Protein 6YZG (pdb70)

Organism: Streptococcus gordonii (strain Challis / ATCC 35105 / BCRC 15272 / CH1 / DL1 / V288) (NCBI:txid467705)

InterPro domains:
  IPR005877 YSIRK Gram-positive signal peptide [PF04650] (12-33)
  IPR005877 YSIRK Gram-positive signal peptide [TIGR01168] (5-43)
  IPR019931 LPXTG cell wall anchor motif [PF00746] (2248-2289)
  IPR026395 CshA domain [PF19076] (660-763)
  IPR026395 CshA domain [PF19076] (796-902)
  IPR026395 CshA domain [PF19076] (904-1003)
  IPR026395 CshA domain [PF19076] (1005-1104)
  IPR026395 CshA domain [PF19076] (1106-1205)
  IPR026395 CshA domain [PF19076] (1207-1306)
  IPR026395 CshA domain [PF19076] (1308-1406)
  IPR026395 CshA domain [PF19076] (1409-1507)
  IPR026395 CshA domain [PF19076] (1510-1608)
  IPR026395 CshA domain [PF19076] (1611-1710)
  IPR026395 CshA domain [PF19076] (1712-1811)
  IPR026395 CshA domain [PF19076] (1813-1911)
  IPR026395 CshA domain [PF19076] (1914-2013)
  IPR026395 CshA domain [PF19076] (2018-2108)
  IPR026395 CshA domain [PF19076] (2115-2203)
  IPR026395 CshA domain [TIGR04225] (659-763)
  IPR026395 CshA domain [TIGR04225] (796-902)

Radius of gyration: 25.33 Å; Cα contacts (8 Å, |Δi|>4): 383; chains: 1; bounding box: 64×73×61 Å

Structure (mmCIF, N/CA/C/O backbone):
data_6YZG
#
_entry.id   6YZG
#
_cell.length_a   100.393
_cell.length_b   100.393
_cell.length_c   63.302
_cell.angle_alpha   90.000
_cell.angle_beta   90.000
_cell.angle_gamma   90.000
#
_symmetry.space_group_name_H-M   'P 41 21 2'
#
loop_
_entity.id
_entity.type
_entity.pdbx_description
1 polymer 'Surface-associated protein CshB'
2 water water
#
loop_
_atom_site.group_PDB
_atom_site.id
_atom_site.type_symbol
_atom_site.label_atom_id
_atom_site.label_alt_id
_atom_site.label_comp_id
_atom_site.label_asym_id
_atom_site.label_entity_id
_atom_site.label_seq_id
_atom_site.pdbx_PDB_ins_code
_atom_site.Cartn_x
_atom_site.Cartn_y
_atom_site.Cartn_z
_atom_site.occupancy
_atom_site.B_iso_or_equiv
_atom_site.auth_seq_id
_atom_site.auth_comp_id
_atom_site.auth_asym_id
_atom_site.auth_atom_id
_atom_site.pdbx_PDB_model_num
ATOM 1 N N . TRP A 1 1 ? 14.765 12.987 21.669 1.00 14.29 1 TRP A N 1
ATOM 2 C CA . TRP A 1 1 ? 13.619 13.968 21.669 1.00 13.18 1 TRP A CA 1
ATOM 3 C C . TRP A 1 1 ? 13.852 15.029 22.741 1.00 13.15 1 TRP A C 1
ATOM 4 O O . TRP A 1 1 ? 14.146 14.686 23.934 1.00 14.91 1 TRP A O 1
ATOM 15 N N . LEU A 1 2 ? 13.697 16.286 22.422 1.00 10.54 2 LEU A N 1
ATOM 16 C CA . LEU A 1 2 ? 13.866 17.371 23.426 1.00 9.98 2 LEU A CA 1
ATOM 17 C C . LEU A 1 2 ? 12.765 17.328 24.455 1.00 11.51 2 LEU A C 1
ATOM 18 O O . LEU A 1 2 ? 11.580 17.185 24.142 1.00 11.95 2 LEU A O 1
ATOM 23 N N . ASP A 1 3 ? 13.180 17.541 25.717 1.00 11.46 3 ASP A N 1
ATOM 24 C CA . ASP A 1 3 ? 12.288 17.676 26.882 1.00 11.02 3 ASP A CA 1
ATOM 25 C C . ASP A 1 3 ? 11.949 19.135 27.066 1.00 11.53 3 ASP A C 1
ATOM 26 O O . ASP A 1 3 ? 12.675 19.906 27.703 1.00 12.38 3 ASP A O 1
ATOM 31 N N . PHE A 1 4 ? 10.852 19.564 26.459 1.00 11.92 4 PHE A N 1
ATOM 32 C CA . PHE A 1 4 ? 10.428 20.949 26.556 1.00 11.50 4 PHE A CA 1
ATOM 33 C C . PHE A 1 4 ? 9.870 21.290 27.918 1.00 12.86 4 PHE A C 1
ATOM 34 O O . PHE A 1 4 ? 9.639 22.515 28.193 1.00 15.50 4 PHE A O 1
ATOM 42 N N . SER A 1 5 ? 9.681 20.320 28.795 1.00 12.67 5 SER A N 1
ATOM 43 C CA . SER A 1 5 ? 9.109 20.584 30.145 1.00 14.14 5 SER A CA 1
ATOM 44 C C . SER A 1 5 ? 10.202 21.073 31.092 1.00 17.19 5 SER A C 1
ATOM 45 O O . SER A 1 5 ? 9.824 21.479 32.227 1.00 19.35 5 SER A O 1
ATOM 48 N N . ASP A 1 6 ? 11.488 20.933 30.750 1.00 15.34 6 ASP A N 1
ATOM 49 C CA . ASP A 1 6 ? 12.591 21.343 31.664 1.00 16.74 6 ASP A CA 1
ATOM 50 C C . ASP A 1 6 ? 12.629 22.872 31.728 1.00 16.75 6 ASP A C 1
ATOM 51 O O . ASP A 1 6 ? 13.054 23.538 30.784 1.00 14.61 6 ASP A O 1
ATOM 56 N N . SER A 1 7 ? 12.073 23.486 32.779 1.00 18.85 7 SER A N 1
ATOM 57 C CA . SER A 1 7 ? 11.893 24.946 32.821 1.00 19.66 7 SER A CA 1
ATOM 58 C C . SER A 1 7 ? 13.231 25.676 32.719 1.00 16.01 7 SER A C 1
ATOM 59 O O . SER A 1 7 ? 13.274 26.723 32.112 1.00 16.06 7 SER A O 1
ATOM 62 N N . ALA A 1 8 ? 14.311 25.138 33.255 1.00 16.67 8 ALA A N 1
ATOM 63 C CA . ALA A 1 8 ? 15.621 25.816 33.243 1.00 15.30 8 ALA A CA 1
ATOM 64 C C . ALA A 1 8 ? 16.253 25.839 31.838 1.00 14.21 8 ALA A C 1
ATOM 65 O O . ALA A 1 8 ? 17.199 26.598 31.592 1.00 14.94 8 ALA A O 1
ATOM 67 N N . SER A 1 9 ? 15.691 25.090 30.874 1.00 13.44 9 SER A N 1
ATOM 68 C CA . SER A 1 9 ? 16.199 25.078 29.482 1.00 12.26 9 SER A CA 1
ATOM 69 C C . SER A 1 9 ? 15.696 26.328 28.728 1.00 10.32 9 SER A C 1
ATOM 70 O O . SER A 1 9 ? 16.272 26.639 27.673 1.00 10.92 9 SER A O 1
ATOM 73 N N . TRP A 1 10 ? 14.685 27.015 29.215 1.00 10.89 10 TRP A N 1
ATOM 74 C CA . TRP A 1 10 ? 14.062 28.167 28.572 1.00 11.80 10 TRP A CA 1
ATOM 75 C C . TRP A 1 10 ? 14.592 29.482 29.110 1.00 12.48 10 TRP A C 1
ATOM 76 O O . TRP A 1 10 ? 14.762 29.599 30.358 1.00 15.34 10 TRP A O 1
ATOM 87 N N . LYS A 1 11 ? 14.789 30.417 28.230 1.00 11.02 11 LYS A N 1
ATOM 88 C CA . LYS A 1 11 ? 15.080 31.836 28.612 1.00 11.14 11 LYS A CA 1
ATOM 89 C C . LYS A 1 11 ? 14.215 32.769 27.808 1.00 13.28 11 LYS A C 1
ATOM 90 O O . LYS A 1 11 ? 13.855 32.476 26.649 1.00 12.33 11 LYS A O 1
ATOM 96 N N . ASN A 1 12 ? 13.932 33.950 28.395 1.00 13.32 12 ASN A N 1
ATOM 97 C CA . ASN A 1 12 ? 13.278 35.037 27.670 1.00 13.67 12 ASN A CA 1
ATOM 98 C C . ASN A 1 12 ? 11.875 34.624 27.215 1.00 13.73 12 ASN A C 1
ATOM 99 O O . ASN A 1 12 ? 11.488 34.948 26.085 1.00 14.37 12 ASN A O 1
ATOM 104 N N . LEU A 1 13 ? 11.108 34.090 28.155 1.00 14.93 13 LEU A N 1
ATOM 105 C CA . LEU A 1 13 ? 9.678 33.791 27.977 1.00 15.11 13 LEU A CA 1
ATOM 106 C C . LEU A 1 13 ? 8.846 35.048 28.171 1.00 18.86 13 LEU A C 1
ATOM 107 O O . LEU A 1 13 ? 9.310 36.004 28.783 1.00 19.74 13 LEU A O 1
ATOM 112 N N . ASP A 1 14 ? 7.602 35.018 27.699 1.00 17.29 14 ASP A N 1
ATOM 113 C CA . ASP A 1 14 ? 6.646 36.148 27.880 1.00 21.64 14 ASP A CA 1
ATOM 114 C C . ASP A 1 14 ? 6.068 36.141 29.311 1.00 23.89 14 ASP A C 1
ATOM 115 O O . ASP A 1 14 ? 6.395 35.259 30.030 1.00 23.48 14 ASP A O 1
ATOM 120 N N . GLN A 1 15 ? 5.173 37.091 29.593 1.00 32.16 15 GLN A N 1
ATOM 121 C CA . GLN A 1 15 ? 4.491 37.278 30.907 1.00 34.00 15 GLN A CA 1
ATOM 122 C C . GLN A 1 15 ? 3.748 36.010 31.350 1.00 35.20 15 GLN A C 1
ATOM 123 O O . GLN A 1 15 ? 3.562 35.835 32.545 1.00 39.26 15 GLN A O 1
ATOM 129 N N . ARG A 1 16 ? 3.288 35.180 30.418 1.00 31.76 16 ARG A N 1
ATOM 130 C CA . ARG A 1 16 ? 2.509 33.965 30.751 1.00 29.18 16 ARG A CA 1
ATOM 131 C C . ARG A 1 16 ? 3.369 32.705 30.707 1.00 28.04 16 ARG A C 1
ATOM 132 O O . ARG A 1 16 ? 2.816 31.652 30.706 1.00 29.83 16 ARG A O 1
ATOM 140 N N . GLY A 1 17 ? 4.685 32.867 30.619 1.00 24.20 17 GLY A N 1
ATOM 141 C CA . GLY A 1 17 ? 5.614 31.740 30.579 1.00 24.84 17 GLY A CA 1
ATOM 142 C C . GLY A 1 17 ? 5.616 31.043 29.221 1.00 20.18 17 GLY A C 1
ATOM 143 O O . GLY A 1 17 ? 5.966 29.880 29.146 1.00 22.08 17 GLY A O 1
ATOM 144 N N . GLY A 1 18 ? 5.134 31.719 28.196 1.00 20.43 18 GLY A N 1
ATOM 145 C CA . GLY A 1 18 ? 5.155 31.147 26.849 1.00 18.10 18 GLY A CA 1
ATOM 146 C C . GLY A 1 18 ? 6.151 31.819 25.913 1.00 15.59 18 GLY A C 1
ATOM 147 O O . GLY A 1 18 ? 6.847 32.812 26.288 1.00 15.57 18 GLY A O 1
ATOM 148 N N . LEU A 1 19 ? 6.194 31.309 24.697 1.00 13.41 19 LEU A N 1
ATOM 149 C CA . LEU A 1 19 ? 7.220 31.737 23.739 1.00 12.55 19 LEU A CA 1
ATOM 150 C C . LEU A 1 19 ? 6.855 33.115 23.219 1.00 11.43 19 LEU A C 1
ATOM 151 O O . LEU A 1 19 ? 5.715 33.413 22.869 1.00 13.42 19 LEU A O 1
ATOM 156 N N . LYS A 1 20 ? 7.906 33.872 22.970 1.00 12.14 20 LYS A N 1
ATOM 157 C CA . LYS A 1 20 ? 7.852 35.129 22.196 1.00 11.79 20 LYS A CA 1
ATOM 158 C C . LYS A 1 20 ? 9.040 35.126 21.216 1.00 10.48 20 LYS A C 1
ATOM 159 O O . LYS A 1 20 ? 9.902 34.268 21.336 1.00 11.17 20 LYS A O 1
ATOM 165 N N . VAL A 1 21 ? 9.052 36.053 20.273 1.00 11.43 21 VAL A N 1
ATOM 166 C CA . VAL A 1 21 ? 10.212 36.192 19.398 1.00 11.92 21 VAL A CA 1
ATOM 167 C C . VAL A 1 21 ? 11.439 36.514 20.254 1.00 12.44 21 VAL A C 1
ATOM 168 O O . VAL A 1 21 ? 11.356 37.409 21.091 1.00 13.41 21 VAL A O 1
ATOM 172 N N . GLY A 1 22 ? 12.468 35.694 20.145 1.00 11.53 22 GLY A N 1
ATOM 173 C CA . GLY A 1 22 ? 13.693 35.829 20.939 1.00 12.33 22 GLY A CA 1
ATOM 174 C C . GLY A 1 22 ? 13.737 34.904 22.124 1.00 11.75 22 GLY A C 1
ATOM 175 O O . GLY A 1 22 ? 14.765 34.868 22.827 1.00 12.53 22 GLY A O 1
ATOM 176 N N . THR A 1 23 ? 12.664 34.183 22.448 1.00 11.02 23 THR A N 1
ATOM 177 C CA . THR A 1 23 ? 12.751 33.104 23.430 1.00 10.85 23 THR A CA 1
ATOM 178 C C . THR A 1 23 ? 13.770 32.070 22.983 1.00 9.43 23 THR A C 1
ATOM 179 O O . THR A 1 23 ? 13.868 31.748 21.769 1.00 9.64 23 THR A O 1
ATOM 183 N N . THR A 1 24 ? 14.566 31.544 23.904 1.00 9.91 24 THR A N 1
ATOM 184 C CA . THR A 1 24 ? 15.500 30.461 23.594 1.00 10.25 24 THR A CA 1
ATOM 185 C C . THR A 1 24 ? 15.219 29.207 24.417 1.00 10.13 24 THR A C 1
ATOM 186 O O . THR A 1 24 ? 14.753 29.258 25.582 1.00 10.90 24 THR A O 1
ATOM 190 N N . PHE A 1 25 ? 15.569 28.073 23.798 1.00 9.60 25 PHE A N 1
ATOM 191 C CA . PHE A 1 25 ? 15.573 26.746 24.446 1.00 11.00 25 PHE A CA 1
ATOM 192 C C . PHE A 1 25 ? 16.994 26.235 24.241 1.00 11.38 25 PHE A C 1
ATOM 193 O O . PHE A 1 25 ? 17.430 26.146 23.070 1.00 11.24 25 PHE A O 1
ATOM 201 N N . THR A 1 26 ? 17.709 25.823 25.276 1.00 10.46 26 THR A N 1
ATOM 202 C CA . THR A 1 26 ? 19.076 25.354 25.143 1.00 10.93 26 THR A CA 1
ATOM 203 C C . THR A 1 26 ? 19.274 24.062 25.945 1.00 12.10 26 THR A C 1
ATOM 204 O O . THR A 1 26 ? 18.826 23.968 27.080 1.00 13.85 26 THR A O 1
ATOM 208 N N . LYS A 1 27 ? 19.876 23.057 25.340 1.00 11.18 27 LYS A N 1
ATOM 209 C CA . LYS A 1 27 ? 20.075 21.761 26.004 1.00 11.76 27 LYS A CA 1
ATOM 210 C C . LYS A 1 27 ? 21.391 21.166 25.502 1.00 12.34 27 LYS A C 1
ATOM 211 O O . LYS A 1 27 ? 21.621 21.043 24.289 1.00 11.55 27 LYS A O 1
ATOM 217 N N . GLU A 1 28 ? 22.204 20.689 26.452 1.00 12.70 28 GLU A N 1
ATOM 218 C CA . GLU A 1 28 ? 23.324 19.819 26.117 1.00 11.82 28 GLU A CA 1
ATOM 219 C C . GLU A 1 28 ? 22.796 18.398 26.030 1.00 11.90 28 GLU A C 1
ATOM 220 O O . GLU A 1 28 ? 22.553 17.755 27.051 1.00 13.42 28 GLU A O 1
ATOM 226 N N . ILE A 1 29 ? 22.512 17.963 24.821 1.00 12.06 29 ILE A N 1
ATOM 227 C CA . ILE A 1 29 ? 21.762 16.700 24.578 1.00 13.43 29 ILE A CA 1
ATOM 228 C C . ILE A 1 29 ? 22.636 15.467 24.733 1.00 16.23 29 ILE A C 1
ATOM 229 O O . ILE A 1 29 ? 22.070 14.366 24.874 1.00 18.54 29 ILE A O 1
ATOM 234 N N . SER A 1 30 ? 23.917 15.651 24.657 1.00 14.98 30 SER A N 1
ATOM 235 C CA . SER A 1 30 ? 24.921 14.567 24.775 1.00 16.89 30 SER A CA 1
ATOM 236 C C . SER A 1 30 ? 26.148 15.314 25.253 1.00 13.92 30 SER A C 1
ATOM 237 O O . SER A 1 30 ? 26.336 16.491 24.979 1.00 14.61 30 SER A O 1
ATOM 240 N N . PRO A 1 31 ? 27.129 14.658 25.920 1.00 16.39 31 PRO A N 1
ATOM 241 C CA . PRO A 1 31 ? 28.270 15.406 26.423 1.00 15.58 31 PRO A CA 1
ATOM 242 C C . PRO A 1 31 ? 28.994 16.175 25.306 1.00 14.34 31 PRO A C 1
ATOM 243 O O . PRO A 1 31 ? 29.418 15.502 24.278 1.00 16.70 31 PRO A O 1
ATOM 247 N N . GLY A 1 32 ? 29.115 17.467 25.465 1.00 15.19 32 GLY A N 1
ATOM 248 C CA . GLY A 1 32 ? 29.828 18.333 24.513 1.00 14.78 32 GLY A CA 1
ATOM 249 C C . GLY A 1 32 ? 28.922 18.844 23.375 1.00 13.58 32 GLY A C 1
ATOM 250 O O . GLY A 1 32 ? 29.425 19.712 22.640 1.00 14.39 32 GLY A O 1
ATOM 251 N N . TYR A 1 33 ? 27.683 18.358 23.275 1.00 13.09 33 TYR A N 1
ATOM 252 C CA . TYR A 1 33 ? 26.810 18.657 22.089 1.00 12.22 33 TYR A CA 1
ATOM 253 C C . TYR A 1 33 ? 25.641 19.522 22.589 1.00 10.16 33 TYR A C 1
ATOM 254 O O . TYR A 1 33 ? 24.782 18.994 23.309 1.00 12.46 33 TYR A O 1
ATOM 263 N N . VAL A 1 34 ? 25.654 20.801 22.203 1.00 11.21 34 VAL A N 1
ATOM 264 C CA . VAL A 1 34 ? 24.704 21.808 22.706 1.00 11.15 34 VAL A CA 1
ATOM 265 C C . VAL A 1 34 ? 23.815 22.248 21.543 1.00 11.62 34 VAL A C 1
ATOM 266 O O . VAL A 1 34 ? 24.345 22.702 20.506 1.00 11.53 34 VAL A O 1
ATOM 270 N N . VAL A 1 35 ? 22.516 22.163 21.763 1.00 11.08 35 VAL A N 1
ATOM 271 C CA . VAL A 1 35 ? 21.556 22.698 20.776 1.00 11.51 35 VAL A CA 1
ATOM 272 C C . VAL A 1 35 ? 20.864 23.905 21.368 1.00 11.15 35 VAL A C 1
ATOM 273 O O . VAL A 1 35 ? 20.484 23.942 22.550 1.00 11.85 35 VAL A O 1
ATOM 277 N N . THR A 1 36 ? 20.727 24.917 20.523 1.00 12.06 36 THR A N 1
ATOM 278 C CA . THR A 1 36 ? 20.049 26.146 20.939 1.00 12.32 36 THR A CA 1
ATOM 279 C C . THR A 1 36 ? 18.978 26.423 19.911 1.00 12.03 36 THR A C 1
ATOM 280 O O . THR A 1 36 ? 19.319 26.554 18.694 1.00 14.35 36 THR A O 1
ATOM 284 N N . LEU A 1 37 ? 17.740 26.556 20.330 1.00 10.51 37 LEU A N 1
ATOM 285 C CA . LEU A 1 37 ? 16.609 26.952 19.499 1.00 10.99 37 LEU A CA 1
ATOM 286 C C . LEU A 1 37 ? 16.279 28.392 19.881 1.00 10.78 37 LEU A C 1
ATOM 287 O O . LEU A 1 37 ? 16.176 28.724 21.083 1.00 13.19 37 LEU A O 1
ATOM 292 N N . THR A 1 38 ? 16.079 29.239 18.888 1.00 10.08 38 THR A N 1
ATOM 293 C CA . THR A 1 38 ? 15.634 30.617 19.116 1.00 10.21 38 THR A CA 1
ATOM 294 C C . THR A 1 38 ? 14.352 30.859 18.338 1.00 9.64 38 THR A C 1
ATOM 295 O O . THR A 1 38 ? 14.323 30.522 17.150 1.00 10.25 38 THR A O 1
ATOM 299 N N . VAL A 1 39 ? 13.317 31.365 18.988 1.00 9.78 39 VAL A N 1
ATOM 300 C CA . VAL A 1 39 ? 12.072 31.679 18.267 1.00 10.00 39 VAL A CA 1
ATOM 301 C C . VAL A 1 39 ? 12.285 32.840 17.319 1.00 11.05 39 VAL A C 1
ATOM 302 O O . VAL A 1 39 ? 12.656 33.959 17.790 1.00 11.79 39 VAL A O 1
ATOM 306 N N . LYS A 1 40 ? 12.155 32.613 16.014 1.00 11.24 40 LYS A N 1
ATOM 307 C CA . LYS A 1 40 ? 12.341 33.667 14.983 1.00 12.57 40 LYS A CA 1
ATOM 308 C C . LYS A 1 40 ? 10.976 34.303 14.676 1.00 13.54 40 LYS A C 1
ATOM 309 O O . LYS A 1 40 ? 10.923 35.509 14.406 1.00 15.28 40 LYS A O 1
ATOM 315 N N . GLU A 1 41 ? 9.917 33.478 14.594 1.00 12.48 41 GLU A N 1
ATOM 316 C CA . GLU A 1 41 ? 8.579 33.927 14.145 1.00 13.44 41 GLU A CA 1
ATOM 317 C C . GLU A 1 41 ? 7.513 33.114 14.870 1.00 11.71 41 GLU A C 1
ATOM 318 O O . GLU A 1 41 ? 7.743 31.918 15.151 1.00 11.68 41 GLU A O 1
ATOM 324 N N . LEU A 1 42 ? 6.405 33.743 15.211 1.00 11.78 42 LEU A N 1
ATOM 325 C CA . LEU A 1 42 ? 5.208 33.097 15.748 1.00 10.55 42 LEU A CA 1
ATOM 326 C C . LEU A 1 42 ? 4.037 33.531 14.851 1.00 11.81 42 LEU A C 1
ATOM 327 O O . LEU A 1 42 ? 3.272 34.504 15.183 1.00 15.88 42 LEU A O 1
ATOM 332 N N . LYS A 1 43 ? 3.865 32.816 13.771 1.00 10.88 43 LYS A N 1
ATOM 333 C CA . LYS A 1 43 ? 2.868 33.153 12.753 1.00 10.58 43 LYS A CA 1
ATOM 334 C C . LYS A 1 43 ? 2.365 31.888 12.113 1.00 10.24 43 LYS A C 1
ATOM 335 O O . LYS A 1 43 ? 3.069 30.863 12.000 1.00 10.38 43 LYS A O 1
ATOM 341 N N . PRO A 1 44 ? 1.077 31.895 11.687 1.00 9.18 44 PRO A N 1
ATOM 342 C CA . PRO A 1 44 ? 0.494 30.712 11.057 1.00 9.40 44 PRO A CA 1
ATOM 343 C C . PRO A 1 44 ? 0.813 30.564 9.558 1.00 8.77 44 PRO A C 1
ATOM 344 O O . PRO A 1 44 ? 1.436 31.398 8.946 1.00 9.25 44 PRO A O 1
ATOM 348 N N . PHE A 1 45 ? 0.491 29.391 9.045 1.00 8.57 45 PHE A N 1
ATOM 349 C CA . PHE A 1 45 ? 0.954 28.976 7.698 1.00 8.59 45 PHE A CA 1
ATOM 350 C C . PHE A 1 45 ? 0.406 29.936 6.614 1.00 8.75 45 PHE A C 1
ATOM 351 O O . PHE A 1 45 ? 1.087 30.133 5.599 1.00 9.50 45 PHE A O 1
ATOM 359 N N . ASN A 1 46 ? -0.752 30.511 6.807 1.00 9.22 46 ASN A N 1
ATOM 360 C CA . ASN A 1 46 ? -1.380 31.463 5.830 1.00 9.86 46 ASN A CA 1
ATOM 361 C C . ASN A 1 46 ? -0.586 32.766 5.760 1.00 10.72 46 ASN A C 1
ATOM 362 O O . ASN A 1 46 ? -0.918 33.595 4.893 1.00 11.04 46 ASN A O 1
ATOM 367 N N . SER A 1 47 ? 0.440 32.954 6.561 1.00 9.92 47 SER A N 1
ATOM 368 C CA . SER A 1 47 ? 1.365 34.102 6.481 1.00 10.45 47 SER A CA 1
ATOM 369 C C . SER A 1 47 ? 2.628 33.797 5.708 1.00 11.10 47 SER A C 1
ATOM 370 O O . SER A 1 47 ? 3.472 34.738 5.595 1.00 13.58 47 SER A O 1
ATOM 373 N N . THR A 1 48 ? 2.824 32.563 5.284 1.00 10.54 48 THR A N 1
ATOM 374 C CA . THR A 1 48 ? 4.125 32.185 4.673 1.00 10.76 48 THR A CA 1
ATOM 375 C C . THR A 1 48 ? 4.185 32.413 3.160 1.00 11.42 48 THR A C 1
ATOM 376 O O . THR A 1 48 ? 3.188 32.415 2.526 1.00 10.46 48 THR A O 1
ATOM 380 N N . GLU A 1 49 ? 5.399 32.544 2.646 1.00 13.39 49 GLU A N 1
ATOM 381 C CA . GLU A 1 49 ? 5.618 32.656 1.181 1.00 14.41 49 GLU A CA 1
ATOM 382 C C . GLU A 1 49 ? 5.220 31.335 0.512 1.00 13.31 49 GLU A C 1
ATOM 383 O O . GLU A 1 49 ? 4.809 31.369 -0.580 1.00 14.04 49 GLU A O 1
ATOM 389 N N . ILE A 1 50 ? 5.369 30.213 1.217 1.00 12.34 50 ILE A N 1
ATOM 390 C CA . ILE A 1 50 ? 4.913 28.909 0.699 1.00 11.28 50 ILE A CA 1
ATOM 391 C C . ILE A 1 50 ? 3.421 29.020 0.328 1.00 10.86 50 ILE A C 1
ATOM 392 O O . ILE A 1 50 ? 2.993 28.659 -0.756 1.00 11.90 50 ILE A O 1
ATOM 397 N N . TYR A 1 51 ? 2.631 29.477 1.293 1.00 11.12 51 TYR A N 1
ATOM 398 C CA . TYR A 1 51 ? 1.176 29.596 1.102 1.00 10.55 51 TYR A CA 1
ATOM 399 C C . TYR A 1 51 ? 0.860 30.686 0.019 1.00 9.73 51 TYR A C 1
ATOM 400 O O . TYR A 1 51 ? 0.003 30.401 -0.814 1.00 11.27 51 TYR A O 1
ATOM 409 N N . LYS A 1 52 ? 1.582 31.785 0.088 1.00 11.16 52 LYS A N 1
ATOM 410 C CA . LYS A 1 52 ? 1.436 32.885 -0.944 1.00 12.91 52 LYS A CA 1
ATOM 411 C C . LYS A 1 52 ? 1.539 32.260 -2.324 1.00 13.54 52 LYS A C 1
ATOM 412 O O . LYS A 1 52 ? 0.643 32.479 -3.196 1.00 13.99 52 LYS A O 1
ATOM 418 N N . LYS A 1 53 ? 2.549 31.428 -2.549 1.00 13.15 53 LYS A N 1
ATOM 419 C CA . LYS A 1 53 ? 2.725 30.819 -3.888 1.00 14.49 53 LYS A CA 1
ATOM 420 C C . LYS A 1 53 ? 1.631 29.804 -4.226 1.00 14.89 53 LYS A C 1
ATOM 421 O O . LYS A 1 53 ? 1.286 29.690 -5.371 1.00 17.52 53 LYS A O 1
ATOM 427 N N . ARG A 1 54 ? 1.133 29.066 -3.245 1.00 12.50 54 ARG A N 1
ATOM 428 C CA . ARG A 1 54 ? 0.084 28.097 -3.506 1.00 11.86 54 ARG A CA 1
ATOM 429 C C . ARG A 1 54 ? -1.227 28.798 -3.900 1.00 12.83 54 ARG A C 1
ATOM 430 O O . ARG A 1 54 ? -1.965 28.203 -4.678 1.00 15.26 54 ARG A O 1
ATOM 438 N N . VAL A 1 55 ? -1.518 29.980 -3.355 1.00 13.79 55 VAL A N 1
ATOM 439 C CA . VAL A 1 55 ? -2.840 30.618 -3.683 1.00 14.02 55 VAL A CA 1
ATOM 440 C C . VAL A 1 55 ? -2.666 31.614 -4.843 1.00 18.40 55 VAL A C 1
ATOM 441 O O . VAL A 1 55 ? -3.721 32.105 -5.311 1.00 17.94 55 VAL A O 1
ATOM 445 N N . ALA A 1 56 ? -1.464 31.915 -5.289 1.00 16.63 56 ALA A N 1
ATOM 446 C CA . ALA A 1 56 ? -1.262 32.947 -6.340 1.00 19.54 56 ALA A CA 1
ATOM 447 C C . ALA A 1 56 ? -2.118 32.586 -7.556 1.00 19.95 56 ALA A C 1
ATOM 448 O O . ALA A 1 56 ? -2.074 31.424 -8.027 1.00 21.25 56 ALA A O 1
ATOM 450 N N . GLY A 1 57 ? -2.840 33.594 -8.064 1.00 22.32 57 GLY A N 1
ATOM 451 C CA . GLY A 1 57 ? -3.549 33.417 -9.345 1.00 24.36 57 GLY A CA 1
ATOM 452 C C . GLY A 1 57 ? -4.825 32.630 -9.204 1.00 27.70 57 GLY A C 1
ATOM 453 O O . GLY A 1 57 ? -5.422 32.268 -10.245 1.00 32.00 57 GLY A O 1
ATOM 454 N N . THR A 1 58 ? -5.298 32.392 -7.983 1.00 22.63 58 THR A N 1
ATOM 455 C CA . THR A 1 58 ? -6.581 31.723 -7.708 1.00 21.68 58 THR A CA 1
ATOM 456 C C . THR A 1 58 ? -7.532 32.694 -7.034 1.00 21.32 58 THR A C 1
ATOM 457 O O . THR A 1 58 ? -7.147 33.830 -6.613 1.00 21.87 58 THR A O 1
ATOM 461 N N . ALA A 1 59 ? -8.777 32.238 -6.885 1.00 23.98 59 ALA A N 1
ATOM 462 C CA . ALA A 1 59 ? -9.894 32.983 -6.287 1.00 25.15 59 ALA A CA 1
ATOM 463 C C . ALA A 1 59 ? -9.575 33.356 -4.830 1.00 24.01 59 ALA A C 1
ATOM 464 O O . ALA A 1 59 ? -10.143 34.294 -4.290 1.00 23.60 59 ALA A O 1
ATOM 466 N N . THR A 1 60 ? -8.648 32.601 -4.178 1.00 22.13 60 THR A N 1
ATOM 467 C CA . THR A 1 60 ? -8.368 32.748 -2.743 1.00 19.21 60 THR A CA 1
ATOM 468 C C . THR A 1 60 ? -6.992 33.403 -2.579 1.00 17.86 60 THR A C 1
ATOM 469 O O . THR A 1 60 ? -6.434 33.434 -1.462 1.00 16.36 60 THR A O 1
ATOM 473 N N . GLU A 1 61 ? -6.453 34.045 -3.613 1.00 17.46 61 GLU A N 1
ATOM 474 C CA . GLU A 1 61 ? -5.166 34.730 -3.494 1.00 18.07 61 GLU A CA 1
ATOM 475 C C . GLU A 1 61 ? -5.203 35.722 -2.343 1.00 16.03 61 GLU A C 1
ATOM 476 O O . GLU A 1 61 ? -4.184 35.909 -1.656 1.00 17.04 61 GLU A O 1
ATOM 482 N N . GLY A 1 62 ? -6.338 36.379 -2.065 1.00 17.65 62 GLY A N 1
ATOM 483 C CA . GLY A 1 62 ? -6.443 37.410 -1.038 1.00 17.56 62 GLY A CA 1
ATOM 484 C C . GLY A 1 62 ? -6.324 36.862 0.392 1.00 16.18 62 GLY A C 1
ATOM 485 O O . GLY A 1 62 ? -6.221 37.632 1.345 1.00 16.73 62 GLY A O 1
ATOM 486 N N . THR A 1 63 ? -6.324 35.532 0.543 1.00 14.71 63 THR A N 1
ATOM 487 C CA . THR A 1 63 ? -6.239 34.915 1.903 1.00 15.02 63 THR A CA 1
ATOM 488 C C . THR A 1 63 ? -4.780 34.891 2.380 1.00 15.21 63 THR A C 1
ATOM 489 O O . THR A 1 63 ? -4.560 34.594 3.537 1.00 15.73 63 THR A O 1
ATOM 493 N N . TYR A 1 64 ? -3.816 35.098 1.501 1.00 13.82 64 TYR A N 1
ATOM 494 C CA . TYR A 1 64 ? -2.434 35.273 1.985 1.00 14.31 64 TYR A CA 1
ATOM 495 C C . TYR A 1 64 ? -2.348 36.499 2.848 1.00 13.81 64 TYR A C 1
ATOM 496 O O . TYR A 1 64 ? -2.725 37.621 2.368 1.00 15.82 64 TYR A O 1
ATOM 505 N N . ASP A 1 65 ? -1.903 36.381 4.082 1.00 13.53 65 ASP A N 1
ATOM 506 C CA . ASP A 1 65 ? -1.883 37.524 5.016 1.00 14.18 65 ASP A CA 1
ATOM 507 C C . ASP A 1 65 ? -0.525 37.510 5.702 1.00 14.76 65 ASP A C 1
ATOM 508 O O . ASP A 1 65 ? -0.352 36.800 6.719 1.00 13.00 65 ASP A O 1
ATOM 513 N N . PRO A 1 66 ? 0.496 38.264 5.227 1.00 16.05 66 PRO A N 1
ATOM 514 C CA . PRO A 1 66 ? 1.807 38.227 5.861 1.00 16.61 66 PRO A CA 1
ATOM 515 C C . PRO A 1 66 ? 1.785 38.766 7.285 1.00 15.47 66 PRO A C 1
ATOM 516 O O . PRO A 1 66 ? 2.736 38.505 8.001 1.00 19.79 66 PRO A O 1
ATOM 520 N N . ASP A 1 67 ? 0.735 39.491 7.659 1.00 15.37 67 ASP A N 1
ATOM 521 C CA . ASP A 1 67 ? 0.562 40.082 9.020 1.00 17.31 67 ASP A CA 1
ATOM 522 C C . ASP A 1 67 ? -0.317 39.217 9.949 1.00 16.82 67 ASP A C 1
ATOM 523 O O . ASP A 1 67 ? -0.603 39.618 11.092 1.00 18.97 67 ASP A O 1
ATOM 528 N N . ALA A 1 68 ? -0.651 38.000 9.503 1.00 15.64 68 ALA A N 1
ATOM 529 C CA . ALA A 1 68 ? -1.446 37.086 10.335 1.00 13.98 68 ALA A CA 1
ATOM 530 C C . ALA A 1 68 ? -0.705 36.765 11.630 1.00 14.94 68 ALA A C 1
ATOM 531 O O . ALA A 1 68 ? 0.503 36.657 11.641 1.00 16.67 68 ALA A O 1
ATOM 533 N N . GLU A 1 69 ? -1.459 36.559 12.685 1.00 15.53 69 GLU A N 1
ATOM 534 C CA . GLU A 1 69 ? -0.950 36.263 14.028 1.00 16.00 69 GLU A CA 1
ATOM 535 C C . GLU A 1 69 ? -1.483 34.891 14.455 1.00 12.37 69 GLU A C 1
ATOM 536 O O . GLU A 1 69 ? -2.567 34.474 13.997 1.00 13.10 69 GLU A O 1
ATOM 542 N N . ASN A 1 70 ? -0.764 34.208 15.323 1.00 11.47 70 ASN A N 1
ATOM 543 C CA . ASN A 1 70 ? -1.253 32.980 15.977 1.00 10.03 70 ASN A CA 1
ATOM 544 C C . ASN A 1 70 ? -2.571 33.274 16.678 1.00 10.45 70 ASN A C 1
ATOM 545 O O . ASN A 1 70 ? -2.683 34.320 17.352 1.00 12.18 70 ASN A O 1
ATOM 550 N N . GLY A 1 71 ? -3.527 32.392 16.577 1.00 9.85 71 GLY A N 1
ATOM 551 C CA . GLY A 1 71 ? -4.738 32.585 17.378 1.00 9.94 71 GLY A CA 1
ATOM 552 C C . GLY A 1 71 ? -5.773 31.544 17.021 1.00 9.98 71 GLY A C 1
ATOM 553 O O . GLY A 1 71 ? -5.463 30.464 16.509 1.00 10.33 71 GLY A O 1
ATOM 554 N N . PHE A 1 72 ? -7.022 31.801 17.420 1.00 10.31 72 PHE A N 1
ATOM 555 C CA . PHE A 1 72 ? -8.124 30.866 17.172 1.00 10.75 72 PHE A CA 1
ATOM 556 C C . PHE A 1 72 ? -8.581 30.860 15.709 1.00 9.78 72 PHE A C 1
ATOM 557 O O . PHE A 1 72 ? -8.478 31.908 15.034 1.00 11.02 72 PHE A O 1
ATOM 565 N N . LEU A 1 73 ? -9.139 29.732 15.301 1.00 10.23 73 LEU A N 1
ATOM 566 C CA . LEU A 1 73 ? -9.944 29.715 14.063 1.00 11.17 73 LEU A CA 1
ATOM 567 C C . LEU A 1 73 ? -11.023 30.806 14.166 1.00 11.20 73 LEU A C 1
ATOM 568 O O . LEU A 1 73 ? -11.635 30.924 15.225 1.00 11.89 73 LEU A O 1
ATOM 573 N N . THR A 1 74 ? -11.251 31.546 13.075 1.00 11.57 74 THR A N 1
ATOM 574 C CA . THR A 1 74 ? -12.198 32.661 13.132 1.00 12.21 74 THR A CA 1
ATOM 575 C C . THR A 1 74 ? -13.612 32.117 13.239 1.00 14.02 74 THR A C 1
ATOM 576 O O . THR A 1 74 ? -14.500 32.945 13.576 1.00 15.25 74 THR A O 1
ATOM 580 N N . SER A 1 75 ? -13.869 30.865 12.952 1.00 11.61 75 SER A N 1
ATOM 581 C CA . SER A 1 75 ? -15.167 30.195 13.146 1.00 12.79 75 SER A CA 1
ATOM 582 C C . SER A 1 75 ? -15.387 29.760 14.589 1.00 15.00 75 SER A C 1
ATOM 583 O O . SER A 1 75 ? -16.504 29.332 14.918 1.00 15.77 75 SER A O 1
ATOM 586 N N . ALA A 1 76 ? -14.369 29.742 15.433 1.00 13.69 76 ALA A N 1
ATOM 587 C CA . ALA A 1 76 ? -14.513 29.304 16.837 1.00 15.27 76 ALA A CA 1
ATOM 588 C C . ALA A 1 76 ? -15.185 30.395 17.657 1.00 14.73 76 ALA A C 1
ATOM 589 O O . ALA A 1 76 ? -14.891 31.550 17.495 1.00 14.07 76 ALA A O 1
ATOM 591 N N . PRO A 1 77 ? -15.971 30.005 18.688 1.00 18.82 77 PRO A N 1
ATOM 592 C CA . PRO A 1 77 ? -16.555 31.004 19.596 1.00 18.67 77 PRO A CA 1
ATOM 593 C C . PRO A 1 77 ? -15.543 31.788 20.434 1.00 14.45 77 PRO A C 1
ATOM 594 O O . PRO A 1 77 ? -15.749 32.932 20.773 1.00 16.55 77 PRO A O 1
ATOM 598 N N . TYR A 1 78 ? -14.343 31.197 20.600 1.00 16.11 78 TYR A N 1
ATOM 599 C CA . TYR A 1 78 ? -13.252 31.839 21.353 1.00 14.17 78 TYR A CA 1
ATOM 600 C C . TYR A 1 78 ? -12.765 33.079 20.652 1.00 14.39 78 TYR A C 1
ATOM 601 O O . TYR A 1 78 ? -12.265 34.012 21.291 1.00 15.32 78 TYR A O 1
ATOM 610 N N . TYR A 1 79 ? -12.818 33.086 19.300 1.00 12.89 79 TYR A N 1
ATOM 611 C CA . TYR A 1 79 ? -12.163 34.125 18.512 1.00 13.45 79 TYR A CA 1
ATOM 612 C C . TYR A 1 79 ? -12.725 35.503 18.857 1.00 15.91 79 TYR A C 1
ATOM 613 O O . TYR A 1 79 ? -13.934 35.748 18.739 1.00 16.23 79 TYR A O 1
ATOM 622 N N . GLY A 1 80 ? -11.878 36.407 19.319 1.00 17.38 80 GLY A N 1
ATOM 623 C CA . GLY A 1 80 ? -12.274 37.770 19.731 1.00 18.12 80 GLY A CA 1
ATOM 624 C C . GLY A 1 80 ? -12.915 37.808 21.129 1.00 19.65 80 GLY A C 1
ATOM 625 O O . GLY A 1 80 ? -13.234 38.936 21.560 1.00 25.20 80 GLY A O 1
ATOM 626 N N . LYS A 1 81 ? -13.222 36.701 21.779 1.00 20.41 81 LYS A N 1
ATOM 627 C CA . LYS A 1 81 ? -13.897 36.675 23.113 1.00 21.81 81 LYS A CA 1
ATOM 628 C C . LYS A 1 81 ? -12.887 36.414 24.213 1.00 25.82 81 LYS A C 1
ATOM 629 O O . LYS A 1 81 ? -13.162 36.792 25.368 1.00 27.48 81 LYS A O 1
ATOM 635 N N . THR A 1 82 ? -11.780 35.749 23.908 1.00 20.81 82 THR A N 1
ATOM 636 C CA . THR A 1 82 ? -10.784 35.398 24.951 1.00 24.68 82 THR A CA 1
ATOM 637 C C . THR A 1 82 ? -9.401 35.457 24.313 1.00 20.55 82 THR A C 1
ATOM 638 O O . THR A 1 82 ? -9.254 35.247 23.114 1.00 19.70 82 THR A O 1
ATOM 642 N N . PRO A 1 83 ? -8.356 35.866 25.041 1.00 20.69 83 PRO A N 1
ATOM 643 C CA . PRO A 1 83 ? -7.040 35.996 24.441 1.00 19.10 83 PRO A CA 1
ATOM 644 C C . PRO A 1 83 ? -6.561 34.615 24.056 1.00 16.50 83 PRO A C 1
ATOM 645 O O . PRO A 1 83 ? -6.807 33.640 24.734 1.00 18.41 83 PRO A O 1
ATOM 649 N N . PRO A 1 84 ? -5.871 34.486 22.925 1.00 17.80 84 PRO A N 1
ATOM 650 C CA . PRO A 1 84 ? -5.336 33.184 22.606 1.00 17.48 84 PRO A CA 1
ATOM 651 C C . PRO A 1 84 ? -4.163 32.887 23.519 1.00 15.93 84 PRO A C 1
ATOM 652 O O . PRO A 1 84 ? -3.588 33.796 24.142 1.00 17.92 84 PRO A O 1
ATOM 656 N N . PRO A 1 85 ? -3.833 31.596 23.593 1.00 15.79 85 PRO A N 1
ATOM 657 C CA . PRO A 1 85 ? -2.758 31.109 24.462 1.00 16.23 85 PRO A CA 1
ATOM 658 C C . PRO A 1 85 ? -1.402 31.463 23.843 1.00 14.35 85 PRO A C 1
ATOM 659 O O . PRO A 1 85 ? -1.306 32.131 22.855 1.00 16.06 85 PRO A O 1
ATOM 663 N N . SER A 1 86 ? -0.352 31.107 24.573 1.00 16.84 86 SER A N 1
ATOM 664 C CA . SER A 1 86 ? 1.034 31.168 24.085 1.00 15.00 86 SER A CA 1
ATOM 665 C C . SER A 1 86 ? 1.476 29.738 23.814 1.00 12.70 86 SER A C 1
ATOM 666 O O . SER A 1 86 ? 1.009 28.775 24.425 1.00 14.54 86 SER A O 1
ATOM 669 N N . VAL A 1 87 ? 2.391 29.618 22.885 1.00 12.03 87 VAL A N 1
ATOM 670 C CA . VAL A 1 87 ? 3.091 28.349 22.658 1.00 12.02 87 VAL A CA 1
ATOM 671 C C . VAL A 1 87 ? 3.904 28.041 23.905 1.00 12.21 87 VAL A C 1
ATOM 672 O O . VAL A 1 87 ? 4.553 28.991 24.438 1.00 13.18 87 VAL A O 1
ATOM 676 N N . THR A 1 88 ? 3.884 26.819 24.364 1.00 12.14 88 THR A N 1
ATOM 677 C CA . THR A 1 88 ? 4.565 26.500 25.650 1.00 13.63 88 THR A CA 1
ATOM 678 C C . THR A 1 88 ? 4.966 25.041 25.716 1.00 14.93 88 THR A C 1
ATOM 679 O O . THR A 1 88 ? 4.362 24.213 25.080 1.00 13.61 88 THR A O 1
ATOM 683 N N . GLY A 1 89 ? 6.011 24.749 26.524 1.00 18.18 89 GLY A N 1
ATOM 684 C CA . GLY A 1 89 ? 6.348 23.364 26.861 1.00 21.63 89 GLY A CA 1
ATOM 685 C C . GLY A 1 89 ? 5.944 23.042 28.273 1.00 27.78 89 GLY A C 1
ATOM 686 O O . GLY A 1 89 ? 6.228 21.920 28.721 1.00 30.00 89 GLY A O 1
ATOM 687 N N . ALA A 1 90 ? 5.512 24.072 28.975 1.00 32.33 90 ALA A N 1
ATOM 688 C CA . ALA A 1 90 ? 5.283 23.977 30.429 1.00 46.60 90 ALA A CA 1
ATOM 689 C C . ALA A 1 90 ? 4.207 22.942 30.654 1.00 52.73 90 ALA A C 1
ATOM 690 O O . ALA A 1 90 ? 3.100 23.202 30.188 1.00 63.04 90 ALA A O 1
ATOM 692 N N . ALA A 1 91 ? 4.561 21.800 31.254 1.00 59.80 91 ALA A N 1
ATOM 693 C CA . ALA A 1 91 ? 3.538 20.788 31.572 1.00 65.31 91 ALA A CA 1
ATOM 694 C C . ALA A 1 91 ? 2.496 21.546 32.386 1.00 70.68 91 ALA A C 1
ATOM 695 O O . ALA A 1 91 ? 2.767 21.887 33.543 1.00 77.01 91 ALA A O 1
ATOM 697 N N . GLN A 1 92 ? 1.374 21.871 31.756 1.00 70.96 92 GLN A N 1
ATOM 698 C CA . GLN A 1 92 ? 0.434 22.761 32.463 1.00 76.03 92 GLN A CA 1
ATOM 699 C C . GLN A 1 92 ? -0.990 22.524 31.966 1.00 77.84 92 GLN A C 1
ATOM 700 O O . GLN A 1 92 ? -1.750 23.503 32.017 1.00 76.06 92 GLN A O 1
ATOM 706 N N . GLN A 1 106 ? 5.258 11.515 30.540 1.00 69.08 106 GLN A N 1
ATOM 707 C CA . GLN A 1 106 ? 6.502 11.521 29.718 1.00 65.79 106 GLN A CA 1
ATOM 708 C C . GLN A 1 106 ? 6.191 11.813 28.243 1.00 56.88 106 GLN A C 1
ATOM 709 O O . GLN A 1 106 ? 7.069 12.427 27.575 1.00 53.14 106 GLN A O 1
ATOM 715 N N . LYS A 1 107 ? 4.993 11.452 27.789 1.00 48.65 107 LYS A N 1
ATOM 716 C CA . LYS A 1 107 ? 4.601 11.853 26.419 1.00 45.74 107 LYS A CA 1
ATOM 717 C C . LYS A 1 107 ? 4.402 13.371 26.393 1.00 32.56 107 LYS A C 1
ATOM 718 O O . LYS A 1 107 ? 4.828 13.961 25.452 1.00 32.93 107 LYS A O 1
ATOM 724 N N . ARG A 1 108 ? 3.854 13.966 27.445 1.00 27.82 108 ARG A N 1
ATOM 725 C CA A ARG A 1 108 ? 3.637 15.428 27.455 0.70 29.12 108 ARG A CA 1
ATOM 726 C CA B ARG A 1 108 ? 3.647 15.429 27.407 0.30 25.54 108 ARG A CA 1
ATOM 727 C C . ARG A 1 108 ? 5.011 16.126 27.477 1.00 20.29 108 ARG A C 1
ATOM 728 O O . ARG A 1 108 ? 5.083 17.189 26.911 1.00 18.67 108 ARG A O 1
ATOM 743 N N . LYS A 1 109 ? 6.019 15.538 28.134 1.00 17.85 109 LYS A N 1
ATOM 744 C CA . LYS A 1 109 ? 7.270 16.295 28.380 1.00 17.14 109 LYS A CA 1
ATOM 745 C C . LYS A 1 109 ? 7.928 16.658 27.033 1.00 13.69 109 LYS A C 1
ATOM 746 O O . LYS A 1 109 ? 8.527 17.760 26.959 1.00 14.14 109 LYS A O 1
ATOM 752 N N . THR A 1 110 ? 7.836 15.792 26.031 1.00 13.69 110 THR A N 1
ATOM 753 C CA . THR A 1 110 ? 8.508 16.003 24.743 1.00 15.30 110 THR A CA 1
ATOM 754 C C . THR A 1 110 ? 7.581 16.716 23.753 1.00 15.17 110 THR A C 1
ATOM 755 O O . THR A 1 110 ? 7.922 16.751 22.566 1.00 16.89 110 THR A O 1
ATOM 759 N N . GLN A 1 111 ? 6.563 17.414 24.210 1.00 12.49 111 GLN A N 1
ATOM 760 C CA . GLN A 1 111 ? 5.650 18.102 23.284 1.00 14.07 111 GLN A CA 1
ATOM 761 C C . GLN A 1 111 ? 5.691 19.603 23.501 1.00 13.69 111 GLN A C 1
ATOM 762 O O . GLN A 1 111 ? 5.570 20.076 24.670 1.00 15.49 111 GLN A O 1
ATOM 768 N N . LEU A 1 112 ? 5.689 20.379 22.432 1.00 10.51 112 LEU A N 1
ATOM 769 C CA . LEU A 1 112 ? 5.436 21.815 22.462 1.00 11.38 112 LEU A CA 1
ATOM 770 C C . LEU A 1 112 ? 4.010 22.062 21.978 1.00 12.21 112 LEU A C 1
ATOM 771 O O . LEU A 1 112 ? 3.628 21.515 20.962 1.00 12.61 112 LEU A O 1
ATOM 776 N N . VAL A 1 113 ? 3.227 22.778 22.771 1.00 11.42 113 VAL A N 1
ATOM 777 C CA . VAL A 1 113 ? 1.780 22.875 22.486 1.00 11.89 113 VAL A CA 1
ATOM 778 C C . VAL A 1 113 ? 1.300 24.327 22.486 1.00 10.73 113 VAL A C 1
ATOM 779 O O . VAL A 1 113 ? 1.977 25.181 22.903 1.00 11.45 113 VAL A O 1
ATOM 783 N N . TYR A 1 114 ? 0.100 24.512 21.964 1.00 12.03 114 TYR A N 1
ATOM 784 C CA . TYR A 1 114 ? -0.632 25.807 21.942 1.00 10.98 114 TYR A CA 1
ATOM 785 C C . TYR A 1 114 ? -1.916 25.410 22.654 1.00 12.99 114 TYR A C 1
ATOM 786 O O . TYR A 1 114 ? -2.816 24.984 21.977 1.00 13.33 114 TYR A O 1
ATOM 795 N N . PRO A 1 115 ? -1.946 25.511 23.997 1.00 13.02 115 PRO A N 1
ATOM 796 C CA . PRO A 1 115 ? -2.915 24.798 24.805 1.00 14.97 115 PRO A CA 1
ATOM 797 C C . PRO A 1 115 ? -4.384 25.202 24.908 1.00 16.15 115 PRO A C 1
ATOM 798 O O . PRO A 1 115 ? -4.911 25.198 25.956 1.00 17.37 115 PRO A O 1
ATOM 802 N N . MET A 1 116 ? -4.939 25.565 23.764 1.00 14.98 116 MET A N 1
ATOM 803 C CA . MET A 1 116 ? -6.404 25.649 23.641 1.00 14.06 116 MET A CA 1
ATOM 804 C C . MET A 1 116 ? -6.776 24.954 22.349 1.00 13.55 116 MET A C 1
ATOM 805 O O . MET A 1 116 ? -6.013 24.949 21.388 1.00 13.77 116 MET A O 1
ATOM 810 N N . ASN A 1 117 ? -7.990 24.450 22.277 1.00 14.00 117 ASN A N 1
ATOM 811 C CA . ASN A 1 117 ? -8.525 23.872 21.041 1.00 13.22 117 ASN A CA 1
ATOM 812 C C . ASN A 1 117 ? -8.903 24.973 20.026 1.00 11.71 117 ASN A C 1
ATOM 813 O O . ASN A 1 117 ? -9.197 26.101 20.369 1.00 12.61 117 ASN A O 1
ATOM 818 N N . SER A 1 118 ? -8.926 24.561 18.770 1.00 10.83 118 SER A N 1
ATOM 819 C CA . SER A 1 118 ? -9.564 25.331 17.683 1.00 9.94 118 SER A CA 1
ATOM 820 C C . SER A 1 118 ? -8.730 26.529 17.261 1.00 10.80 118 SER A C 1
ATOM 821 O O . SER A 1 118 ? -9.148 27.684 17.347 1.00 10.03 118 SER A O 1
ATOM 824 N N . THR A 1 119 ? -7.523 26.248 16.748 1.00 9.52 119 THR A N 1
ATOM 825 C CA . THR A 1 119 ? -6.495 27.272 16.468 1.00 8.89 119 THR A CA 1
ATOM 826 C C . THR A 1 119 ? -5.836 27.090 15.118 1.00 9.09 119 THR A C 1
ATOM 827 O O . THR A 1 119 ? -5.955 26.071 14.477 1.00 9.72 119 THR A O 1
ATOM 831 N N . ASN A 1 120 ? -5.112 28.118 14.733 1.00 8.01 120 ASN A N 1
ATOM 832 C CA . ASN A 1 120 ? -4.298 28.181 13.507 1.00 7.85 120 ASN A CA 1
ATOM 833 C C . ASN A 1 120 ? -3.058 28.965 13.918 1.00 8.23 120 ASN A C 1
ATOM 834 O O . ASN A 1 120 ? -3.116 30.171 14.228 1.00 8.68 120 ASN A O 1
ATOM 839 N N . TRP A 1 121 ? -1.946 28.242 14.038 1.00 8.13 121 TRP A N 1
ATOM 840 C CA . TRP A 1 121 ? -0.724 28.817 14.659 1.00 7.94 121 TRP A CA 1
ATOM 841 C C . TRP A 1 121 ? 0.511 28.253 13.999 1.00 8.38 121 TRP A C 1
ATOM 842 O O . TRP A 1 121 ? 0.455 27.185 13.349 1.00 8.35 121 TRP A O 1
ATOM 853 N N . GLY A 1 122 ? 1.651 28.872 14.289 1.00 8.95 122 GLY A N 1
ATOM 854 C CA . GLY A 1 122 ? 2.937 28.280 13.871 1.00 8.81 122 GLY A CA 1
ATOM 855 C C . GLY A 1 122 ? 4.067 28.906 14.636 1.00 10.85 122 GLY A C 1
ATOM 856 O O . GLY A 1 122 ? 3.905 29.921 15.345 1.00 10.51 122 GLY A O 1
ATOM 857 N N . VAL A 1 123 ? 5.199 28.277 14.520 1.00 9.88 123 VAL A N 1
ATOM 858 C CA . VAL A 1 123 ? 6.466 28.732 15.136 1.00 10.55 123 VAL A CA 1
ATOM 859 C C . VAL A 1 123 ? 7.598 28.425 14.180 1.00 10.76 123 VAL A C 1
ATOM 860 O O . VAL A 1 123 ? 7.614 27.322 13.588 1.00 10.79 123 VAL A O 1
ATOM 864 N N . LYS A 1 124 ? 8.548 29.344 14.031 1.00 9.99 124 LYS A N 1
ATOM 865 C CA . LYS A 1 124 ? 9.780 29.074 13.284 1.00 10.74 124 LYS A CA 1
ATOM 866 C C . LYS A 1 124 ? 10.956 29.316 14.226 1.00 10.39 124 LYS A C 1
ATOM 867 O O . LYS A 1 124 ? 10.989 30.342 14.918 1.00 10.33 124 LYS A O 1
ATOM 873 N N . PHE A 1 125 ? 11.824 28.333 14.270 1.00 9.39 125 PHE A N 1
ATOM 874 C CA . PHE A 1 125 ? 13.034 28.389 15.108 1.00 9.23 125 PHE A CA 1
ATOM 875 C C . PHE A 1 125 ? 14.297 28.494 14.258 1.00 10.53 125 PHE A C 1
ATOM 876 O O . PHE A 1 125 ? 14.433 27.835 13.287 1.00 11.05 125 PHE A O 1
ATOM 884 N N . ASP A 1 126 ? 15.197 29.335 14.743 1.00 10.36 126 ASP A N 1
ATOM 885 C CA . ASP A 1 126 ? 16.595 29.336 14.271 1.00 11.24 126 ASP A CA 1
ATOM 886 C 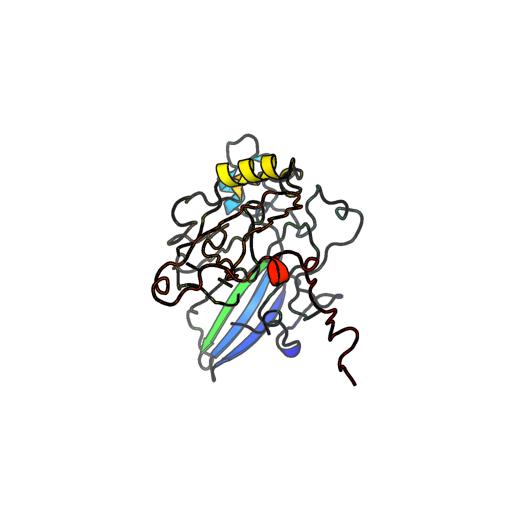C . ASP A 1 126 ? 17.245 28.229 15.111 1.00 10.75 126 ASP A C 1
ATOM 887 O O . ASP A 1 126 ? 16.969 28.1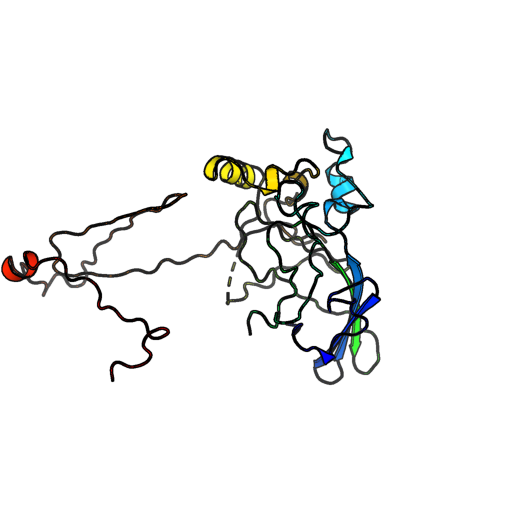38 16.288 1.00 12.65 126 ASP A O 1
ATOM 892 N N . ILE A 1 127 ? 18.035 27.400 14.479 1.00 10.99 127 ILE A N 1
ATOM 893 C CA . ILE A 1 127 ? 18.685 26.265 15.180 1.00 12.25 127 ILE A CA 1
ATOM 894 C C . ILE A 1 127 ? 20.191 26.412 15.066 1.00 13.93 127 ILE A C 1
ATOM 895 O O . ILE A 1 127 ? 20.650 26.682 13.992 1.00 13.89 127 ILE A O 1
ATOM 900 N N . GLU A 1 128 ? 20.878 26.173 16.167 1.00 13.04 128 GLU A N 1
ATOM 901 C CA . GLU A 1 128 ? 22.353 26.138 16.182 1.00 14.69 128 GLU A CA 1
ATOM 902 C C . GLU A 1 128 ? 22.776 24.928 17.009 1.00 13.87 128 GLU A C 1
ATOM 903 O O . GLU A 1 128 ? 22.223 24.698 18.048 1.00 16.17 128 GLU A O 1
ATOM 909 N N . ALA A 1 129 ? 23.680 24.150 16.460 1.00 12.06 129 ALA A N 1
ATOM 910 C CA . ALA A 1 129 ? 24.258 23.023 17.197 1.00 12.18 129 ALA A CA 1
ATOM 911 C C . ALA A 1 129 ? 25.751 23.252 17.286 1.00 12.50 129 ALA A C 1
ATOM 912 O O . ALA A 1 129 ? 26.366 23.650 16.292 1.00 12.37 129 ALA A O 1
ATOM 914 N N . THR A 1 130 ? 26.317 23.012 18.458 1.00 12.45 130 THR A N 1
ATOM 915 C CA . THR A 1 130 ? 27.794 23.060 18.636 1.00 14.73 130 THR A CA 1
ATOM 916 C C . THR A 1 130 ? 28.285 21.775 19.262 1.00 15.19 130 THR A C 1
ATOM 917 O O . THR A 1 130 ? 27.631 21.164 20.093 1.00 15.29 130 THR A O 1
ATOM 921 N N . TYR A 1 131 ? 29.456 21.335 18.802 1.00 14.81 131 TYR A N 1
ATOM 922 C CA . TYR A 1 131 ? 30.124 20.161 19.377 1.00 14.95 131 TYR A CA 1
ATOM 923 C C . TYR A 1 131 ? 31.504 20.609 19.856 1.00 16.71 131 TYR A C 1
ATOM 924 O O . TYR A 1 131 ? 32.256 21.101 19.052 1.00 18.36 131 TYR A O 1
ATOM 933 N N . LEU A 1 132 ? 31.682 20.570 21.177 1.00 18.30 132 LEU A N 1
ATOM 934 C CA . LEU A 1 132 ? 32.926 21.084 21.835 1.00 19.84 132 LEU A CA 1
ATOM 935 C C . LEU A 1 132 ? 33.183 22.510 21.373 1.00 22.04 132 LEU A C 1
ATOM 936 O O . LEU A 1 132 ? 34.380 22.838 21.021 1.00 26.31 132 LEU A O 1
ATOM 941 N N . GLY A 1 133 ? 32.144 23.348 21.307 1.00 20.17 133 GLY A N 1
ATOM 942 C CA . GLY A 1 133 ? 32.189 24.785 21.029 1.00 21.65 133 GLY A CA 1
ATOM 943 C C . GLY A 1 133 ? 32.243 25.150 19.559 1.00 21.40 133 GLY A C 1
ATOM 944 O O . GLY A 1 133 ? 32.187 26.383 19.309 1.00 25.72 133 GLY A O 1
ATOM 945 N N . LYS A 1 134 ? 32.356 24.164 18.659 1.00 20.85 134 LYS A N 1
ATOM 946 C CA . LYS A 1 134 ? 32.423 24.418 17.184 1.00 19.51 134 LYS A CA 1
ATOM 947 C C . LYS A 1 134 ? 31.022 24.162 16.595 1.00 18.30 134 LYS A C 1
ATOM 948 O O . LYS A 1 134 ? 30.481 23.101 16.855 1.00 16.58 134 LYS A O 1
ATOM 954 N N . ARG A 1 135 ? 30.607 25.038 15.698 1.00 16.33 135 ARG A N 1
ATOM 955 C CA . ARG A 1 135 ? 29.307 24.858 15.029 1.00 15.53 135 ARG A CA 1
ATOM 956 C C . ARG A 1 135 ? 29.356 23.601 14.165 1.00 16.43 135 ARG A C 1
ATOM 957 O O . ARG A 1 135 ? 30.329 23.352 13.495 1.00 17.26 135 ARG A O 1
ATOM 965 N N . VAL A 1 136 ? 28.273 22.852 14.185 1.00 12.98 136 VAL A N 1
ATOM 966 C CA . VAL A 1 136 ? 28.154 21.624 13.367 1.00 12.85 136 VAL A CA 1
ATOM 967 C C . VAL A 1 136 ? 26.762 21.604 12.708 1.00 12.55 136 VAL A C 1
ATOM 968 O O . VAL A 1 136 ? 25.855 22.194 13.200 1.00 13.21 136 VAL A O 1
ATOM 972 N N . ALA A 1 137 ? 26.688 20.888 11.609 1.00 12.91 137 ALA A N 1
ATOM 973 C CA . ALA A 1 137 ? 25.387 20.690 10.921 1.00 11.78 137 ALA A CA 1
ATOM 974 C C . ALA A 1 137 ? 24.600 19.703 11.763 1.00 11.63 137 ALA A C 1
ATOM 975 O O . ALA A 1 137 ? 24.996 18.557 11.900 1.00 13.76 137 ALA A O 1
ATOM 977 N N . PRO A 1 138 ? 23.379 20.057 12.189 1.00 11.62 138 PRO A N 1
ATOM 978 C CA . PRO A 1 138 ? 22.598 19.115 12.978 1.00 11.79 138 PRO A CA 1
ATOM 979 C C . PRO A 1 138 ? 21.761 18.161 12.124 1.00 11.04 138 PRO A C 1
ATOM 980 O O . PRO A 1 138 ? 21.551 18.419 10.918 1.00 11.05 138 PRO A O 1
ATOM 984 N N . THR A 1 139 ? 21.377 17.084 12.725 1.00 11.17 139 THR A N 1
ATOM 985 C CA . THR A 1 139 ? 20.440 16.090 12.165 1.00 10.26 139 THR A CA 1
ATOM 986 C C . THR A 1 139 ? 19.189 16.183 13.024 1.00 10.57 139 THR A C 1
ATOM 987 O O . THR A 1 139 ? 19.233 15.774 14.208 1.00 12.17 139 THR A O 1
ATOM 991 N N . VAL A 1 140 ? 18.139 16.746 12.479 1.00 9.60 140 VAL A N 1
ATOM 992 C CA . VAL A 1 140 ? 16.923 17.108 13.229 1.00 9.79 140 VAL A CA 1
ATOM 993 C C . VAL A 1 140 ? 15.813 16.168 12.834 1.00 9.85 140 VAL A C 1
ATOM 994 O O . VAL A 1 140 ? 15.620 15.907 11.643 1.00 9.35 140 VAL A O 1
ATOM 998 N N . VAL A 1 141 ? 15.131 15.624 13.832 1.00 8.94 141 VAL A N 1
ATOM 999 C CA . VAL A 1 141 ? 13.924 14.792 13.580 1.00 9.47 141 VAL A CA 1
ATOM 1000 C C . VAL A 1 141 ? 12.699 15.509 14.141 1.00 8.92 141 VAL A C 1
ATOM 1001 O O . VAL A 1 141 ? 12.816 16.235 15.142 1.00 9.23 141 VAL A O 1
ATOM 1005 N N . MET A 1 142 ? 11.575 15.356 13.459 1.00 8.59 142 MET A N 1
ATOM 1006 C CA . MET A 1 142 ? 10.336 16.046 13.877 1.00 9.79 142 MET A CA 1
ATOM 1007 C C . MET A 1 142 ? 9.129 15.113 13.668 1.00 9.04 142 MET A C 1
ATOM 1008 O O . MET A 1 142 ? 9.170 14.244 12.843 1.00 9.05 142 MET A O 1
ATOM 1013 N N . ALA A 1 143 ? 8.114 15.303 14.510 1.00 8.70 143 ALA A N 1
ATOM 1014 C CA . ALA A 1 143 ? 6.851 14.565 14.423 1.00 8.88 143 ALA A CA 1
ATOM 1015 C C . ALA A 1 143 ? 5.776 15.397 15.083 1.00 8.39 143 ALA A C 1
ATOM 1016 O O . ALA A 1 143 ? 6.047 16.312 15.861 1.00 9.86 143 ALA A O 1
ATOM 1018 N N . ASP A 1 144 ? 4.522 15.060 14.730 1.00 10.69 144 ASP A N 1
ATOM 1019 C CA . ASP A 1 144 ? 3.345 15.534 15.476 1.00 10.92 144 ASP A CA 1
ATOM 1020 C C . ASP A 1 144 ? 3.059 14.493 16.539 1.00 12.08 144 ASP A C 1
ATOM 1021 O O . ASP A 1 144 ? 2.781 13.364 16.168 1.00 14.12 144 ASP A O 1
ATOM 1026 N N . GLY A 1 145 ? 3.061 14.906 17.786 1.00 12.68 145 GLY A N 1
ATOM 1027 C CA . GLY A 1 145 ? 2.824 13.945 18.888 1.00 15.01 145 GLY A CA 1
ATOM 1028 C C . GLY A 1 145 ? 1.364 13.544 18.998 1.00 16.98 145 GLY A C 1
ATOM 1029 O O . GLY A 1 145 ? 1.085 12.587 19.767 1.00 19.08 145 GLY A O 1
ATOM 1030 N N . GLU A 1 146 ? 0.448 14.264 18.362 1.00 14.76 146 GLU A N 1
ATOM 1031 C CA . GLU A 1 146 ? -0.997 13.959 18.491 1.00 14.88 146 GLU A CA 1
ATOM 1032 C C . GLU A 1 146 ? -1.540 13.291 17.240 1.00 15.60 146 GLU A C 1
ATOM 1033 O O . GLU A 1 146 ? -1.022 13.462 16.170 1.00 14.72 146 GLU A O 1
ATOM 1039 N N . ASP A 1 147 ? -2.658 12.605 17.426 1.00 17.21 147 ASP A N 1
ATOM 1040 C CA . ASP A 1 147 ? -3.372 12.004 16.283 1.00 19.68 147 ASP A CA 1
ATOM 1041 C C . ASP A 1 147 ? -4.032 13.128 15.475 1.00 15.48 147 ASP A C 1
ATOM 1042 O O . ASP A 1 147 ? -4.318 14.169 16.000 1.00 16.20 147 ASP A O 1
ATOM 1047 N N . ALA A 1 148 ? -4.187 12.869 14.198 1.00 17.07 148 ALA A N 1
ATOM 1048 C CA . ALA A 1 148 ? -4.824 13.815 13.279 1.00 15.80 148 ALA A CA 1
ATOM 1049 C C . ALA A 1 148 ? -5.879 13.094 12.429 1.00 17.61 148 ALA A C 1
ATOM 1050 O O . ALA A 1 148 ? -5.593 12.101 11.838 1.00 19.70 148 ALA A O 1
ATOM 1052 N N . ASN A 1 149 ? -7.075 13.621 12.462 1.00 19.79 149 ASN A N 1
ATOM 1053 C CA . ASN A 1 149 ? -8.133 13.244 11.523 1.00 20.66 149 ASN A CA 1
ATOM 1054 C C . ASN A 1 149 ? -7.940 14.094 10.265 1.00 20.78 149 ASN A C 1
ATOM 1055 O O . ASN A 1 149 ? -7.093 14.988 10.207 1.00 17.34 149 ASN A O 1
ATOM 1060 N N . PRO A 1 150 ? -8.679 13.856 9.174 1.00 17.92 150 PRO A N 1
ATOM 1061 C CA . PRO A 1 150 ? -8.469 14.563 7.929 1.00 17.30 150 PRO A CA 1
ATOM 1062 C C . PRO A 1 150 ? -8.663 16.081 7.975 1.00 17.99 150 PRO A C 1
ATOM 1063 O O . PRO A 1 150 ? -8.235 16.712 7.019 1.00 19.85 150 PRO A O 1
ATOM 1067 N N . GLY A 1 151 ? -9.278 16.665 8.997 1.00 16.99 151 GLY A N 1
ATOM 1068 C CA . GLY A 1 151 ? -9.376 18.119 9.158 1.00 16.33 151 GLY A CA 1
ATOM 1069 C C . GLY A 1 151 ? -8.395 18.710 10.131 1.00 13.74 151 GLY A C 1
ATOM 1070 O O . GLY A 1 151 ? -8.579 19.855 10.495 1.00 15.63 151 GLY A O 1
ATOM 1071 N N . GLU A 1 152 ? -7.406 17.942 10.550 1.00 12.25 152 GLU A N 1
ATOM 1072 C CA . GLU A 1 152 ? -6.402 18.405 11.550 1.00 11.72 152 GLU A CA 1
ATOM 1073 C C . GLU A 1 152 ? -5.053 18.425 10.831 1.00 12.25 152 GLU A C 1
ATOM 1074 O O . GLU A 1 152 ? -4.648 17.397 10.310 1.00 13.53 152 GLU A O 1
ATOM 1080 N N . PHE A 1 153 ? -4.389 19.581 10.769 1.00 10.15 153 PHE A N 1
ATOM 1081 C CA . PHE A 1 153 ? -3.180 19.764 9.947 1.00 9.62 153 PHE A CA 1
ATOM 1082 C C . PHE A 1 153 ? -1.984 20.062 10.827 1.00 9.44 153 PHE A C 1
ATOM 1083 O O . PHE A 1 153 ? -2.024 20.984 11.666 1.00 10.68 153 PHE A O 1
ATOM 1091 N N . ALA A 1 154 ? -0.884 19.354 10.558 1.00 8.66 154 ALA A N 1
ATOM 1092 C CA . ALA A 1 154 ? 0.458 19.731 11.061 1.00 8.73 154 ALA A CA 1
ATOM 1093 C C . ALA A 1 154 ? 1.413 19.671 9.876 1.00 8.52 154 ALA A C 1
ATOM 1094 O O . ALA A 1 154 ? 1.473 18.669 9.150 1.00 9.15 154 ALA A O 1
ATOM 1096 N N . ILE A 1 155 ? 2.143 20.760 9.709 1.00 7.74 155 ILE A N 1
ATOM 1097 C CA . ILE A 1 155 ? 3.047 20.964 8.549 1.00 7.64 155 ILE A CA 1
ATOM 1098 C C . ILE A 1 155 ? 4.427 21.266 9.123 1.00 7.44 155 ILE A C 1
ATOM 1099 O O . ILE A 1 155 ? 4.538 22.112 10.017 1.00 8.09 155 ILE A O 1
ATOM 1104 N N . PHE A 1 156 ? 5.481 20.721 8.540 1.00 7.55 156 PHE A N 1
ATOM 1105 C CA . PHE A 1 156 ? 6.882 20.888 8.945 1.00 7.13 156 PHE A CA 1
ATOM 1106 C C . PHE A 1 156 ? 7.664 21.526 7.813 1.00 7.15 156 PHE A C 1
ATOM 1107 O O . PHE A 1 156 ? 7.584 21.007 6.674 1.00 8.70 156 PHE A O 1
ATOM 1115 N N . THR A 1 157 ? 8.429 22.559 8.123 1.00 7.38 157 THR A N 1
ATOM 1116 C CA . THR A 1 157 ? 9.307 23.182 7.113 1.00 7.69 157 THR A CA 1
ATOM 1117 C C . THR A 1 157 ? 10.743 23.151 7.598 1.00 7.21 157 THR A C 1
ATOM 1118 O O . THR A 1 157 ? 11.056 23.127 8.777 1.00 8.12 157 THR A O 1
ATOM 1122 N N . THR A 1 158 ? 11.648 23.188 6.605 1.00 8.49 158 THR A N 1
ATOM 1123 C CA . THR A 1 158 ? 13.083 23.187 6.884 1.00 8.60 158 THR A CA 1
ATOM 1124 C C . THR A 1 158 ? 13.813 24.027 5.820 1.00 7.72 158 THR A C 1
ATOM 1125 O O . THR A 1 158 ? 13.353 24.107 4.674 1.00 8.73 158 THR A O 1
ATOM 1129 N N . ASN A 1 159 ? 14.966 24.585 6.179 1.00 7.97 159 ASN A N 1
ATOM 1130 C CA . ASN A 1 159 ? 15.905 25.127 5.189 1.00 8.45 159 ASN A CA 1
ATOM 1131 C C . ASN A 1 159 ? 17.117 24.217 5.071 1.00 8.88 159 ASN A C 1
ATOM 1132 O O . ASN A 1 159 ? 18.085 24.591 4.383 1.00 9.89 159 ASN A O 1
ATOM 1137 N N . GLY A 1 160 ? 17.065 23.009 5.611 1.00 8.42 160 GLY A N 1
ATOM 1138 C CA . GLY A 1 160 ? 18.081 21.972 5.415 1.00 8.31 160 GLY A CA 1
ATOM 1139 C C . GLY A 1 160 ? 17.706 20.990 4.349 1.00 8.24 160 GLY A C 1
ATOM 1140 O O . GLY A 1 160 ? 16.930 21.322 3.428 1.00 9.58 160 GLY A O 1
ATOM 1141 N N . THR A 1 161 ? 18.195 19.781 4.444 1.00 8.85 161 THR A N 1
ATOM 1142 C CA . THR A 1 161 ? 17.900 18.769 3.433 1.00 8.58 161 THR A CA 1
ATOM 1143 C C . THR A 1 161 ? 16.410 18.480 3.392 1.00 8.60 161 THR A C 1
ATOM 1144 O O . THR A 1 161 ? 15.726 18.482 4.408 1.00 8.66 161 THR A O 1
ATOM 1148 N N . GLY A 1 162 ? 15.909 18.113 2.250 1.00 8.64 162 GLY A N 1
ATOM 1149 C CA . GLY A 1 162 ? 14.510 17.731 2.126 1.00 7.86 162 GLY A CA 1
ATOM 1150 C C . GLY A 1 162 ? 14.191 16.516 2.953 1.00 7.52 162 GLY A C 1
ATOM 1151 O O . GLY A 1 162 ? 15.021 15.630 3.186 1.00 9.17 162 GLY A O 1
ATOM 1152 N N . TRP A 1 163 ? 12.966 16.500 3.449 1.00 8.16 163 TRP A N 1
ATOM 1153 C CA . TRP A 1 163 ? 12.562 15.529 4.483 1.00 8.28 163 TRP A CA 1
ATOM 1154 C C . TRP A 1 163 ? 12.796 14.096 4.066 1.00 7.61 163 TRP A C 1
ATOM 1155 O O . TRP A 1 163 ? 12.386 13.702 2.954 1.00 8.54 163 TRP A O 1
ATOM 1166 N N . GLU A 1 164 ? 13.299 13.319 4.987 1.00 7.84 164 GLU A N 1
ATOM 1167 C CA . GLU A 1 164 ? 13.504 11.854 4.801 1.00 7.98 164 GLU A CA 1
ATOM 1168 C C . GLU A 1 164 ? 12.714 11.092 5.858 1.00 8.92 164 GLU A C 1
ATOM 1169 O O . GLU A 1 164 ? 12.743 11.476 7.055 1.00 9.37 164 GLU A O 1
ATOM 1175 N N . TYR A 1 165 ? 11.977 10.084 5.459 1.00 8.89 165 TYR A N 1
ATOM 1176 C CA . TYR A 1 165 ? 11.147 9.297 6.387 1.00 9.41 165 TYR A CA 1
ATOM 1177 C C . TYR A 1 165 ? 12.021 8.355 7.201 1.00 10.30 165 TYR A C 1
ATOM 1178 O O . TYR A 1 165 ? 12.800 7.600 6.637 1.00 12.87 165 TYR A O 1
ATOM 1187 N N . MET A 1 166 ? 11.953 8.426 8.509 1.00 10.13 166 MET A N 1
ATOM 1188 C CA . MET A 1 166 ? 12.794 7.645 9.439 1.00 11.60 166 MET A CA 1
ATOM 1189 C C . MET A 1 166 ? 12.103 6.402 9.957 1.00 14.29 166 MET A C 1
ATOM 1190 O O . MET A 1 166 ? 12.817 5.495 10.391 1.00 18.05 166 MET A O 1
ATOM 1195 N N . GLY A 1 167 ? 10.813 6.352 9.944 1.00 13.04 167 GLY A N 1
ATOM 1196 C CA . GLY A 1 167 ? 10.028 5.285 10.582 1.00 12.83 167 GLY A CA 1
ATOM 1197 C C . GLY A 1 167 ? 8.980 5.856 11.509 1.00 14.95 167 GLY A C 1
ATOM 1198 O O . GLY A 1 167 ? 8.608 7.023 11.441 1.00 13.55 167 GLY A O 1
ATOM 1199 N N . GLU A 1 168 ? 8.398 4.983 12.318 1.00 15.93 168 GLU A N 1
ATOM 1200 C CA . GLU A 1 168 ? 7.241 5.272 13.178 1.00 18.09 168 GLU A CA 1
ATOM 1201 C C . GLU A 1 168 ? 7.720 5.279 14.614 1.00 18.41 168 GLU A C 1
ATOM 1202 O O . GLU A 1 168 ? 8.451 4.386 14.984 1.00 21.10 168 GLU A O 1
ATOM 1208 N N . TRP A 1 169 ? 7.256 6.246 15.383 1.00 15.99 169 TRP A N 1
ATOM 1209 C CA . TRP A 1 169 ? 7.482 6.338 16.831 1.00 18.88 169 TRP A CA 1
ATOM 1210 C C . TRP A 1 169 ? 6.196 5.895 17.546 1.00 17.77 169 TRP A C 1
ATOM 1211 O O . TRP A 1 169 ? 5.133 6.415 17.247 1.00 19.92 169 TRP A O 1
ATOM 1222 N N . LYS A 1 170 ? 6.363 4.913 18.423 1.00 27.32 170 LYS A N 1
ATOM 1223 C CA . LYS A 1 170 ? 5.246 4.245 19.136 1.00 32.32 170 LYS A CA 1
ATOM 1224 C C . LYS A 1 170 ? 4.835 5.053 20.358 1.00 35.00 170 LYS A C 1
ATOM 1225 O O . LYS A 1 170 ? 5.707 5.349 21.177 1.00 33.27 170 LYS A O 1
ATOM 1231 N N . MET A 1 171 ? 3.540 5.369 20.406 1.00 40.55 171 MET A N 1
ATOM 1232 C CA . MET A 1 171 ? 2.885 6.128 21.500 1.00 48.31 171 MET A CA 1
ATOM 1233 C C . MET A 1 171 ? 1.993 5.169 22.300 1.00 52.59 171 MET A C 1
ATOM 1234 O O . MET A 1 171 ? 2.538 4.272 22.913 1.00 45.43 171 MET A O 1
ATOM 1239 N N . ALA A 1 178 ? 3.293 3.996 3.883 1.00 32.33 178 ALA A N 1
ATOM 1240 C CA . ALA A 1 178 ? 3.792 4.081 5.282 1.00 30.02 178 ALA A CA 1
ATOM 1241 C C . ALA A 1 178 ? 2.898 4.890 6.242 1.00 32.55 178 ALA A C 1
ATOM 1242 O O . ALA A 1 178 ? 2.921 4.561 7.429 1.00 32.11 178 ALA A O 1
ATOM 1244 N N . TYR A 1 179 ? 2.276 6.003 5.803 1.00 31.62 179 TYR A N 1
ATOM 1245 C CA . TYR A 1 179 ? 1.313 6.891 6.555 1.00 27.19 179 TYR A CA 1
ATOM 1246 C C . TYR A 1 179 ? 0.319 7.350 5.477 1.00 17.56 179 TYR A C 1
ATOM 1247 O O . TYR A 1 179 ? 0.595 7.088 4.304 1.00 23.20 179 TYR A O 1
ATOM 1256 N N . ASN A 1 180 ? -0.667 8.168 5.836 1.00 19.17 180 ASN A N 1
ATOM 1257 C CA . ASN A 1 180 ? -1.645 8.648 4.838 1.00 18.30 180 ASN A CA 1
ATOM 1258 C C . ASN A 1 180 ? -1.580 10.178 4.609 1.00 15.91 180 ASN A C 1
ATOM 1259 O O . ASN A 1 180 ? -1.761 10.904 5.516 1.00 17.98 180 ASN A O 1
ATOM 1264 N N . VAL A 1 181 ? -1.338 10.618 3.381 1.00 14.30 181 VAL A N 1
ATOM 1265 C CA . VAL A 1 181 ? -1.327 12.046 3.017 1.00 13.28 181 VAL A CA 1
ATOM 1266 C C . VAL A 1 181 ? -2.774 12.547 2.921 1.00 14.81 181 VAL A C 1
ATOM 1267 O O . VAL A 1 181 ? -3.578 11.881 2.251 1.00 14.91 181 VAL A O 1
ATOM 1271 N N . ILE A 1 182 ? -3.134 13.644 3.566 1.00 12.63 182 ILE A N 1
ATOM 1272 C CA . ILE A 1 182 ? -4.523 14.139 3.502 1.00 12.39 182 ILE A CA 1
ATOM 1273 C C . ILE A 1 182 ? -4.724 14.763 2.139 1.00 14.08 182 ILE A C 1
ATOM 1274 O O . ILE A 1 182 ? -3.972 15.673 1.736 1.00 13.83 182 ILE A O 1
ATOM 1279 N N . THR A 1 183 ? -5.784 14.326 1.468 1.00 14.48 183 THR A N 1
ATOM 1280 C CA . THR A 1 183 ? -6.157 14.892 0.181 1.00 15.53 183 THR A CA 1
ATOM 1281 C C . THR A 1 183 ? -7.430 15.723 0.264 1.00 14.38 183 THR A C 1
ATOM 1282 O O . THR A 1 183 ? -8.163 15.643 1.279 1.00 14.05 183 THR A O 1
ATOM 1286 N N . LYS A 1 184 ? -7.644 16.527 -0.770 1.00 15.39 184 LYS A N 1
ATOM 1287 C CA . LYS A 1 184 ? -8.881 17.324 -0.862 1.00 17.32 184 LYS A CA 1
ATOM 1288 C C . LYS A 1 184 ? -10.104 16.419 -0.757 1.00 17.00 184 LYS A C 1
ATOM 1289 O O . LYS A 1 184 ? -11.013 16.755 -0.046 1.00 16.87 184 LYS A O 1
ATOM 1295 N N . LYS A 1 185 ? -10.100 15.271 -1.426 1.00 17.52 185 LYS A N 1
ATOM 1296 C CA . LYS A 1 185 ? -11.234 14.332 -1.326 1.00 19.39 185 LYS A CA 1
ATOM 1297 C C . LYS A 1 185 ? -11.452 13.871 0.104 1.00 18.95 185 LYS A C 1
ATOM 1298 O O . LYS A 1 185 ? -12.599 13.856 0.606 1.00 20.42 185 LYS A O 1
ATOM 1304 N N . MET A 1 186 ? -10.397 13.525 0.834 1.00 17.18 186 MET A N 1
ATOM 1305 C CA . MET A 1 186 ? -10.543 13.055 2.217 1.00 18.18 186 MET A CA 1
ATOM 1306 C C . MET A 1 186 ? -11.121 14.178 3.097 1.00 16.75 186 MET A C 1
ATOM 1307 O O . MET A 1 186 ? -11.945 13.917 4.005 1.00 17.49 186 MET A O 1
ATOM 1312 N N . LEU A 1 187 ? -10.630 15.391 2.892 1.00 15.80 187 LEU A N 1
ATOM 1313 C CA . LEU A 1 187 ? -11.064 16.560 3.687 1.00 15.07 187 LEU A CA 1
ATOM 1314 C C . LEU A 1 187 ? -12.559 16.828 3.399 1.00 16.38 187 LEU A C 1
ATOM 1315 O O . LEU A 1 187 ? -13.313 17.028 4.357 1.00 16.37 187 LEU A O 1
ATOM 1320 N N . ASP A 1 188 ? -12.973 16.779 2.131 1.00 16.12 188 ASP A N 1
ATOM 1321 C CA . ASP A 1 188 ? -14.374 17.085 1.725 1.00 18.40 188 ASP A CA 1
ATOM 1322 C C . ASP A 1 188 ? -15.265 15.952 2.214 1.00 18.68 188 ASP A C 1
ATOM 1323 O O . ASP A 1 188 ? -16.386 16.300 2.731 1.00 18.65 188 ASP A O 1
ATOM 1328 N N . ASP A 1 189 ? -14.806 14.690 2.146 1.00 19.82 189 ASP A N 1
ATOM 1329 C CA . ASP A 1 189 ? -15.580 13.543 2.690 1.00 22.47 189 ASP A CA 1
ATOM 1330 C C . ASP A 1 189 ? -15.763 13.728 4.193 1.00 25.57 189 ASP A C 1
ATOM 1331 O O . ASP A 1 189 ? -16.878 13.509 4.694 1.00 26.17 189 ASP A O 1
ATOM 1336 N N . GLU A 1 190 ? -14.735 14.176 4.913 1.00 21.83 190 GLU A N 1
ATOM 1337 C CA . GLU A 1 190 ? -14.826 14.377 6.378 1.00 23.24 190 GLU A CA 1
ATOM 1338 C C . GLU A 1 190 ? -15.791 15.528 6.640 1.00 20.93 190 GLU A C 1
ATOM 1339 O O . GLU A 1 190 ? -16.539 15.442 7.650 1.00 23.09 190 GLU A O 1
ATOM 1345 N N . ASP A 1 191 ? -15.822 16.546 5.793 1.00 18.26 191 ASP A N 1
ATOM 1346 C CA . ASP A 1 191 ? -16.729 17.713 5.954 1.00 19.07 191 ASP A CA 1
ATOM 1347 C C . ASP A 1 191 ? -18.199 17.237 5.902 1.00 22.62 191 ASP A C 1
ATOM 1348 O O . ASP A 1 191 ? -18.987 17.589 6.851 1.00 25.00 191 ASP A O 1
ATOM 1353 N N . VAL A 1 192 ? -18.491 16.394 4.928 1.00 22.36 192 VAL A N 1
ATOM 1354 C CA . VAL A 1 192 ? -19.889 15.901 4.698 1.00 24.67 192 VAL A CA 1
ATOM 1355 C C . VAL A 1 192 ? -20.229 14.917 5.828 1.00 30.64 192 VAL A C 1
ATOM 1356 O O . VAL A 1 192 ? -21.333 15.027 6.402 1.00 31.64 192 VAL A O 1
ATOM 1360 N N . LYS A 1 193 ? -19.309 14.031 6.176 1.00 28.18 193 LYS A N 1
ATOM 1361 C CA . LYS A 1 193 ? -19.500 13.028 7.265 1.00 28.88 193 LYS A CA 1
ATOM 1362 C C . LYS A 1 193 ? -19.894 13.707 8.583 1.00 27.29 193 LYS A C 1
ATOM 1363 O O . LYS A 1 193 ? -20.888 13.229 9.224 1.00 26.44 193 LYS A O 1
ATOM 1369 N N . ARG A 1 194 ? -19.186 14.755 9.003 1.00 25.26 194 ARG A N 1
ATOM 1370 C CA . ARG A 1 194 ? -19.434 15.516 10.247 1.00 28.60 194 ARG A CA 1
ATOM 1371 C C . ARG A 1 194 ? -20.486 16.612 10.027 1.00 25.59 194 ARG A C 1
ATOM 1372 O O . ARG A 1 194 ? -20.669 17.351 10.980 1.00 32.64 194 ARG A O 1
ATOM 1380 N N . ARG A 1 195 ? -20.999 16.769 8.827 1.00 27.00 195 ARG A N 1
ATOM 1381 C CA . ARG A 1 195 ? -22.011 17.836 8.607 1.00 28.03 195 ARG A CA 1
ATOM 1382 C C . ARG A 1 195 ? -21.449 19.222 8.983 1.00 26.74 195 ARG A C 1
ATOM 1383 O O . ARG A 1 195 ? -22.099 19.995 9.628 1.00 27.86 195 ARG A O 1
ATOM 1391 N N . GLY A 1 196 ? -20.195 19.441 8.607 1.00 21.50 196 GLY A N 1
ATOM 1392 C CA . GLY A 1 196 ? -19.546 20.750 8.606 1.00 20.65 196 GLY A CA 1
ATOM 1393 C C . GLY A 1 196 ? -18.419 20.805 9.613 1.00 21.10 196 GLY A C 1
ATOM 1394 O O . GLY A 1 196 ? -18.686 21.037 10.823 1.00 23.67 196 GLY A O 1
ATOM 1395 N N . LEU A 1 197 ? -17.179 20.635 9.148 1.00 17.52 197 LEU A N 1
ATOM 1396 C CA . LEU A 1 197 ? -15.994 20.736 10.024 1.00 17.61 197 LEU A CA 1
ATOM 1397 C C . LEU A 1 197 ? -15.869 22.178 10.472 1.00 15.18 197 LEU A C 1
ATOM 1398 O O . LEU A 1 197 ? -15.979 23.116 9.658 1.00 14.63 197 LEU A O 1
ATOM 1403 N N . LEU A 1 198 ? -15.540 22.417 11.733 1.00 14.61 198 LEU A N 1
ATOM 1404 C CA . LEU A 1 198 ? -15.310 23.774 12.240 1.00 13.97 198 LEU A CA 1
ATOM 1405 C C . LEU A 1 198 ? -14.228 24.516 11.423 1.00 13.57 198 LEU A C 1
ATOM 1406 O O . LEU A 1 198 ? -14.318 25.724 11.100 1.00 13.55 198 LEU A O 1
ATOM 1411 N N . ILE A 1 199 ? -13.137 23.829 11.079 1.00 12.39 199 ILE A N 1
ATOM 1412 C CA . ILE A 1 199 ? -11.991 24.448 10.416 1.00 12.36 199 ILE A CA 1
ATOM 1413 C C . ILE A 1 199 ? -12.453 25.051 9.063 1.00 12.60 199 ILE A C 1
ATOM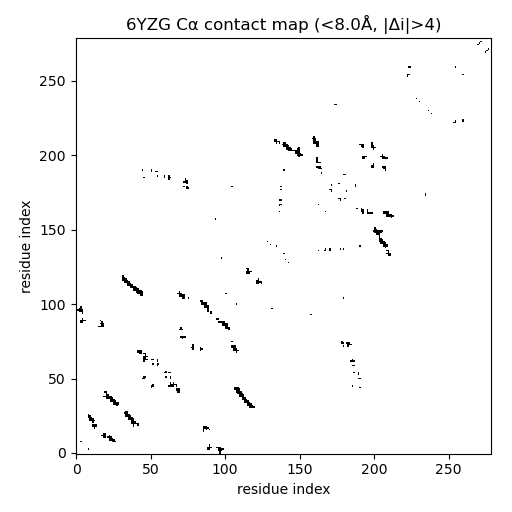 1414 O O . ILE A 1 199 ? -12.090 26.182 8.744 1.00 12.81 199 ILE A O 1
ATOM 1419 N N . LEU A 1 200 ? -13.255 24.303 8.285 1.00 11.37 200 LEU A N 1
ATOM 1420 C CA . LEU A 1 200 ? -13.661 24.758 6.945 1.00 12.53 200 LEU A CA 1
ATOM 1421 C C . LEU A 1 200 ? -14.686 25.873 7.027 1.00 12.99 200 LEU A C 1
ATOM 1422 O O . LEU A 1 200 ? -14.844 26.647 6.064 1.00 14.44 200 LEU A O 1
ATOM 1427 N N . LYS A 1 201 ? -15.271 26.057 8.190 1.00 12.44 201 LYS A N 1
ATOM 1428 C CA . LYS A 1 201 ? -16.127 27.232 8.413 1.00 12.46 201 LYS A CA 1
ATOM 1429 C C . LYS A 1 201 ? -15.334 28.516 8.563 1.00 12.57 201 LYS A C 1
ATOM 1430 O O . LYS A 1 201 ? -15.911 29.635 8.426 1.00 13.81 201 LYS A O 1
ATOM 1436 N N . ASP A 1 202 ? -14.031 28.483 8.794 1.00 10.92 202 ASP A N 1
ATOM 1437 C CA . ASP A 1 202 ? -13.168 29.672 8.840 1.00 11.85 202 ASP A CA 1
ATOM 1438 C C . ASP A 1 202 ? -12.837 30.029 7.400 1.00 13.21 202 ASP A C 1
ATOM 1439 O O . ASP A 1 202 ? -12.038 29.380 6.759 1.00 12.92 202 ASP A O 1
ATOM 1444 N N . LYS A 1 203 ? -13.447 31.092 6.915 1.00 11.8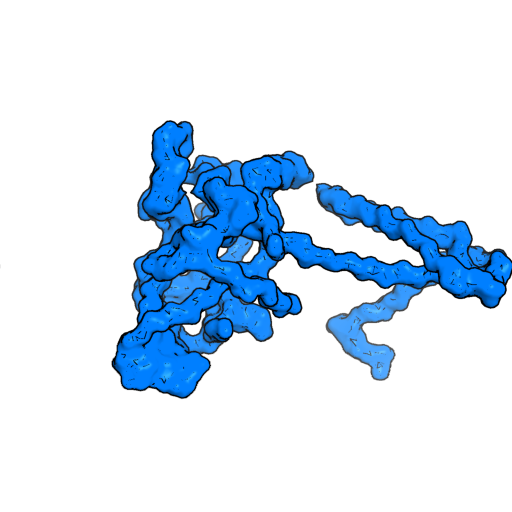3 203 LYS A N 1
ATOM 1445 C CA . LYS A 1 203 ? -13.309 31.512 5.517 1.00 12.74 203 LYS A CA 1
ATOM 1446 C C . LYS A 1 203 ? -12.161 32.490 5.324 1.00 11.24 203 LYS A C 1
ATOM 1447 O O . LYS A 1 203 ? -11.967 32.999 4.161 1.00 13.63 203 LYS A O 1
ATOM 1453 N N . SER A 1 204 ? -11.362 32.765 6.348 1.00 11.96 204 SER A N 1
ATOM 1454 C CA . SER A 1 204 ? -10.197 33.660 6.249 1.00 13.44 204 SER A CA 1
ATOM 1455 C C . SER A 1 204 ? -8.999 32.939 5.593 1.00 12.09 204 SER A C 1
ATOM 1456 O O . SER A 1 204 ? -8.048 33.635 5.209 1.00 14.10 204 SER A O 1
ATOM 1459 N N . VAL A 1 205 ? -9.048 31.639 5.443 1.00 11.19 205 VAL A N 1
ATOM 1460 C CA . VAL A 1 205 ? -7.950 30.812 4.888 1.00 11.94 205 VAL A CA 1
ATOM 1461 C C . VAL A 1 205 ? -8.497 29.844 3.844 1.00 11.15 205 VAL A C 1
ATOM 1462 O O . VAL A 1 205 ? -9.637 29.331 4.014 1.00 13.37 205 VAL A O 1
ATOM 1466 N N . ASP A 1 206 ? -7.720 29.541 2.829 1.00 11.19 206 ASP A N 1
ATOM 1467 C CA . ASP A 1 206 ? -7.962 28.474 1.856 1.00 12.04 206 ASP A CA 1
ATOM 1468 C C . ASP A 1 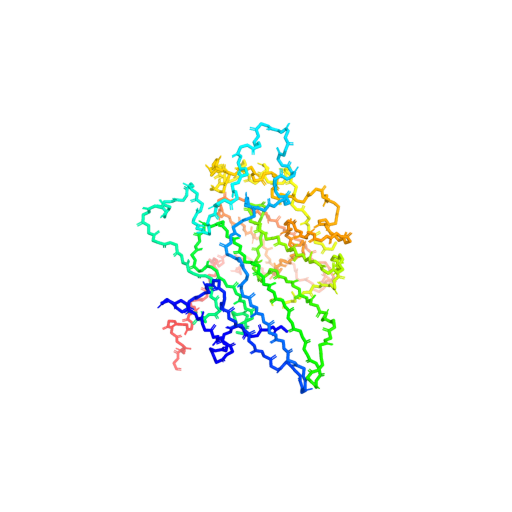206 ? -7.336 27.166 2.368 1.00 11.39 206 ASP A C 1
ATOM 1469 O O . ASP A 1 206 ? -6.132 26.927 2.148 1.00 11.74 206 ASP A O 1
ATOM 1474 N N . TRP A 1 207 ? -8.073 26.392 3.141 1.00 11.87 207 TRP A N 1
ATOM 1475 C CA . TRP A 1 207 ? -7.524 25.204 3.824 1.00 11.42 207 TRP A CA 1
ATOM 1476 C C . TRP A 1 207 ? -7.091 24.199 2.783 1.00 10.69 207 TRP A C 1
ATOM 1477 O O . TRP A 1 207 ? -6.243 23.359 3.093 1.00 11.34 207 TRP A O 1
ATOM 1488 N N . TYR A 1 208 ? -7.669 24.176 1.583 1.00 11.80 208 TYR A N 1
ATOM 1489 C CA . TYR A 1 208 ? -7.231 23.200 0.565 1.00 11.93 208 TYR A CA 1
ATOM 1490 C C . TYR A 1 208 ? -5.766 23.454 0.211 1.00 12.51 208 TYR A C 1
ATOM 1491 O O . TYR A 1 208 ? -5.080 22.484 -0.242 1.00 14.31 208 TYR A O 1
ATOM 1500 N N . LYS A 1 209 ? -5.280 24.664 0.386 1.00 11.07 209 LYS A N 1
ATOM 1501 C CA . LYS A 1 209 ? -3.861 24.995 0.089 1.00 11.69 209 LYS A CA 1
ATOM 1502 C C . LYS A 1 209 ? -3.002 24.816 1.358 1.00 11.01 209 LYS A C 1
ATOM 1503 O O . LYS A 1 209 ? -1.804 25.106 1.280 1.00 11.08 209 LYS A O 1
ATOM 1509 N N . TYR A 1 210 ? -3.514 24.315 2.471 1.00 9.36 210 TYR A N 1
ATOM 1510 C CA . TYR A 1 210 ? -2.676 23.715 3.554 1.00 10.59 210 TYR A CA 1
ATOM 1511 C C . TYR A 1 210 ? -2.278 22.309 3.138 1.00 11.26 210 TYR A C 1
ATOM 1512 O O . TYR A 1 210 ? -1.310 21.802 3.692 1.00 11.68 210 TYR A O 1
ATOM 1521 N N . LEU A 1 211 ? -3.049 21.610 2.313 1.00 11.12 211 LEU A N 1
ATOM 1522 C CA . LEU A 1 211 ? -2.773 20.225 1.957 1.00 11.55 211 LEU A CA 1
ATOM 1523 C C . LEU A 1 211 ? -1.511 20.138 1.138 1.00 11.34 211 LEU A C 1
ATOM 1524 O O . LEU A 1 211 ? -1.152 21.076 0.405 1.00 12.09 211 LEU A O 1
ATOM 1529 N N . SER A 1 212 ? -0.836 19.005 1.241 1.00 10.52 212 SER A N 1
ATOM 1530 C CA . SER A 1 212 ? 0.390 18.795 0.442 1.00 11.44 212 SER A CA 1
ATOM 1531 C C . SER A 1 212 ? 0.069 18.782 -1.040 1.00 11.74 212 SER A C 1
ATOM 1532 O O . SER A 1 212 ? -0.864 18.110 -1.488 1.00 13.64 212 SER A O 1
ATOM 1535 N N . PRO A 1 213 ? 0.878 19.423 -1.859 1.00 12.81 213 PRO A N 1
ATOM 1536 C CA . PRO A 1 213 ? 0.803 19.238 -3.322 1.00 14.32 213 PRO A CA 1
ATOM 1537 C C . PRO A 1 213 ? 1.137 17.813 -3.737 1.00 13.82 213 PRO A C 1
ATOM 1538 O O . PRO A 1 213 ? 0.713 17.351 -4.774 1.00 14.71 213 PRO A O 1
ATOM 1542 N N . ASP A 1 214 ? 1.887 17.093 -2.901 1.00 11.99 214 ASP A N 1
ATOM 1543 C CA . ASP A 1 214 ? 2.395 15.724 -3.150 1.00 11.68 214 ASP A CA 1
ATOM 1544 C C . ASP A 1 214 ? 1.469 14.760 -2.439 1.00 11.46 214 ASP A C 1
ATOM 1545 O O . ASP A 1 214 ? 1.658 14.429 -1.270 1.00 12.02 214 ASP A O 1
ATOM 1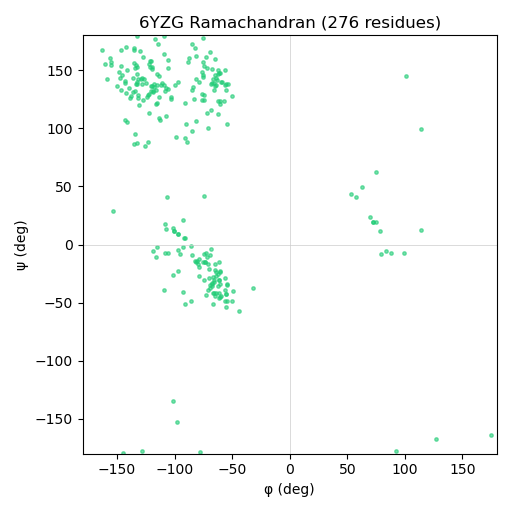550 N N . THR A 1 215 ? 0.457 14.276 -3.172 1.00 12.94 215 THR A N 1
ATOM 1551 C CA . THR A 1 215 ? -0.539 13.339 -2.575 1.00 13.53 215 THR A CA 1
ATOM 1552 C C . THR A 1 215 ? 0.012 11.935 -2.367 1.00 15.00 215 THR A C 1
ATOM 1553 O O . THR A 1 215 ? -0.617 11.134 -1.630 1.00 16.33 215 THR A O 1
ATOM 1557 N N . VAL A 1 216 ? 1.218 11.629 -2.860 1.00 13.04 216 VAL A N 1
ATOM 1558 C CA . VAL A 1 216 ? 1.789 10.279 -2.760 1.00 13.51 216 VAL A CA 1
ATOM 1559 C C . VAL A 1 216 ? 2.619 10.132 -1.503 1.00 13.33 216 VAL A C 1
ATOM 1560 O O . VAL A 1 216 ? 2.458 9.191 -0.761 1.00 16.01 216 VAL A O 1
ATOM 1564 N N . THR A 1 217 ? 3.557 11.085 -1.289 1.00 12.59 217 THR A N 1
ATOM 1565 C CA . THR A 1 217 ? 4.463 10.988 -0.133 1.00 12.86 217 THR A CA 1
ATOM 1566 C C . THR A 1 217 ? 4.259 12.141 0.858 1.00 10.86 217 THR A C 1
ATOM 1567 O O . THR A 1 217 ? 4.842 12.066 1.960 1.00 14.11 217 THR A O 1
ATOM 1571 N N . GLY A 1 218 ? 3.509 13.178 0.504 1.00 10.65 218 GLY A N 1
ATOM 1572 C CA . GLY A 1 218 ? 3.277 14.273 1.466 1.00 11.29 218 GLY A CA 1
ATOM 1573 C C . GLY A 1 218 ? 4.493 15.130 1.686 1.00 9.89 218 GLY A C 1
ATOM 1574 O O . GLY A 1 218 ? 4.546 15.865 2.709 1.00 10.81 218 GLY A O 1
ATOM 1575 N N . GLY A 1 219 ? 5.468 15.107 0.783 1.00 10.25 219 GLY A N 1
ATOM 1576 C CA . GLY A 1 219 ? 6.560 16.055 0.790 1.00 10.39 219 GLY A CA 1
ATOM 1577 C C . GLY A 1 219 ? 7.930 15.475 1.068 1.00 10.31 219 GLY A C 1
ATOM 1578 O O . GLY A 1 219 ? 8.889 16.249 1.241 1.00 9.99 219 GLY A O 1
ATOM 1579 N N . LEU A 1 220 ? 8.118 14.162 1.044 1.00 9.64 220 LEU A N 1
ATOM 1580 C CA . LEU A 1 220 ? 9.475 13.613 1.187 1.00 8.67 220 LEU A CA 1
ATOM 1581 C C . LEU A 1 220 ? 10.331 14.157 0.043 1.00 9.88 220 LEU A C 1
ATOM 1582 O O . LEU A 1 220 ? 9.873 14.255 -1.113 1.00 10.38 220 LEU A O 1
ATOM 1587 N N . GLY A 1 221 ? 11.576 14.502 0.346 1.00 8.71 221 GLY A N 1
ATOM 1588 C CA . GLY A 1 221 ? 12.445 15.055 -0.672 1.00 9.98 221 GLY A CA 1
ATOM 1589 C C . GLY A 1 221 ? 12.075 16.455 -1.069 1.00 11.56 221 GLY A C 1
ATOM 1590 O O . GLY A 1 221 ? 12.396 16.872 -2.242 1.00 15.91 221 GLY A O 1
ATOM 1591 N N . SER A 1 222 ? 11.320 17.151 -0.247 1.00 9.00 222 SER A N 1
ATOM 1592 C CA . SER A 1 222 ? 11.069 18.581 -0.352 1.00 8.19 222 SER A CA 1
ATOM 1593 C C . SER A 1 222 ? 11.271 19.193 1.022 1.00 7.87 222 SER A C 1
ATOM 1594 O O . SER A 1 222 ? 11.485 18.452 1.986 1.00 8.51 222 SER A O 1
ATOM 1597 N N . GLN A 1 223 ? 11.102 20.490 1.107 1.00 8.13 223 GLN A N 1
ATOM 1598 C CA . GLN A 1 223 ? 11.306 21.194 2.385 1.00 7.77 223 GLN A CA 1
ATOM 1599 C C . GLN A 1 223 ? 9.982 21.420 3.126 1.00 7.73 223 GLN A C 1
ATOM 1600 O O . GLN A 1 223 ? 10.024 22.083 4.185 1.00 8.72 223 GLN A O 1
ATOM 1606 N N . VAL A 1 224 ? 8.879 20.833 2.674 1.00 7.43 224 VAL A N 1
ATOM 1607 C CA . VAL A 1 224 ? 7.568 20.951 3.340 1.00 7.56 224 VAL A CA 1
ATOM 1608 C C . VAL A 1 224 ? 6.977 19.568 3.488 1.00 7.88 224 VAL A C 1
ATOM 1609 O O . VAL A 1 224 ? 6.756 18.901 2.461 1.00 9.40 224 VAL A O 1
ATOM 1613 N N . PHE A 1 225 ? 6.693 19.103 4.693 1.00 7.30 225 PHE A N 1
ATOM 1614 C CA . PHE A 1 225 ? 6.117 17.789 4.980 1.00 7.47 225 PHE A CA 1
ATOM 1615 C C . PHE A 1 225 ? 4.770 17.914 5.652 1.00 7.81 225 PHE A C 1
ATOM 1616 O O . PHE A 1 225 ? 4.611 18.710 6.574 1.00 8.74 225 PHE A O 1
ATOM 1624 N N . GLY A 1 226 ? 3.845 17.106 5.165 1.00 8.72 226 GLY A N 1
ATOM 1625 C CA . GLY A 1 226 ? 2.499 17.077 5.739 1.00 9.63 226 GLY A CA 1
ATOM 1626 C C . GLY A 1 226 ? 1.558 18.026 5.023 1.00 9.08 226 GLY A C 1
ATOM 1627 O O . GLY A 1 226 ? 1.971 18.726 4.164 1.00 9.93 226 GLY A O 1
ATOM 1628 N N . PRO A 1 227 ? 0.304 18.134 5.467 1.00 9.82 227 PRO A N 1
ATOM 1629 C CA . PRO A 1 227 ? -0.216 17.380 6.584 1.00 9.62 227 PRO A CA 1
ATOM 1630 C C . PRO A 1 227 ? -0.653 15.945 6.265 1.00 10.69 227 PRO A C 1
ATOM 1631 O O . PRO A 1 227 ? -1.174 15.659 5.281 1.00 11.54 227 PRO A O 1
ATOM 1635 N N . ASN A 1 228 ? -0.388 15.082 7.220 1.00 11.87 228 ASN A N 1
ATOM 1636 C CA . ASN A 1 228 ? -0.770 13.665 7.097 1.00 13.56 228 ASN A CA 1
ATOM 1637 C C . ASN A 1 228 ? -1.546 13.170 8.314 1.00 20.95 228 ASN A C 1
ATOM 1638 O O . ASN A 1 228 ? -1.800 13.897 9.226 1.00 17.49 228 ASN A O 1
ATOM 1643 N N . ARG A 1 229 ? -1.856 11.875 8.250 1.00 25.85 229 ARG A N 1
ATOM 1644 C CA . ARG A 1 229 ? -2.415 11.092 9.383 1.00 31.44 229 ARG A CA 1
ATOM 1645 C C . ARG A 1 229 ? -1.819 9.685 9.347 1.00 28.75 229 ARG A C 1
ATOM 1646 O O . ARG A 1 229 ? -1.585 9.150 8.289 1.00 31.27 229 ARG A O 1
ATOM 1654 N N . SER A 1 230 ? -1.515 9.146 10.524 1.00 35.88 230 SER A N 1
ATOM 1655 C CA . SER A 1 230 ? -0.987 7.763 10.700 1.00 34.32 230 SER A CA 1
ATOM 1656 C C . SER A 1 230 ? -2.083 6.795 10.237 1.00 33.46 230 SER A C 1
ATOM 1657 O O . SER A 1 230 ? -3.255 7.188 10.428 1.00 33.22 230 SER A O 1
ATOM 1660 N N . ASN A 1 231 ? -1.688 5.678 9.590 1.00 38.25 231 ASN A N 1
ATOM 1661 C CA . ASN A 1 231 ? -2.575 4.762 8.816 1.00 41.42 231 ASN A CA 1
ATOM 1662 C C . ASN A 1 231 ? -2.638 3.370 9.471 1.00 47.56 231 ASN A C 1
ATOM 1663 O O . ASN A 1 231 ? -3.373 2.505 8.933 1.00 46.53 231 ASN A O 1
ATOM 1668 N N . GLU A 1 232 ? -1.904 3.128 10.560 1.00 49.86 232 GLU A N 1
ATOM 1669 C CA . GLU A 1 232 ? -1.898 1.779 11.180 1.00 57.51 232 GLU A CA 1
ATOM 1670 C C . GLU A 1 232 ? -2.688 1.842 12.488 1.00 53.03 232 GLU A C 1
ATOM 1671 O O . GLU A 1 232 ? -2.224 2.503 13.440 1.00 53.95 232 GLU A O 1
ATOM 1677 N N . ARG A 1 233 ? -3.853 1.191 12.498 1.00 49.65 233 ARG A N 1
ATOM 1678 C CA . ARG A 1 233 ? -4.682 0.988 13.708 1.00 45.54 233 ARG A CA 1
ATOM 1679 C C . ARG A 1 233 ? -4.881 -0.513 13.956 1.00 39.50 233 ARG A C 1
ATOM 1680 O O . ARG A 1 233 ? -4.760 -1.349 12.982 1.00 35.56 233 ARG A O 1
ATOM 1688 N N . THR A 1 234 ? -5.193 -0.830 15.213 1.00 29.08 234 THR A N 1
ATOM 1689 C CA . THR A 1 234 ? -5.603 -2.198 15.579 1.00 26.39 234 THR A CA 1
ATOM 1690 C C . THR A 1 234 ? -6.913 -2.127 16.333 1.00 22.07 234 THR A C 1
ATOM 1691 O O . THR A 1 234 ? -7.310 -1.089 16.853 1.00 22.31 234 THR A O 1
ATOM 1695 N N . VAL A 1 235 ? -7.556 -3.292 16.366 1.00 19.23 235 VAL A N 1
ATOM 1696 C CA . VAL A 1 235 ? -8.855 -3.456 17.067 1.00 17.22 235 VAL A CA 1
ATOM 1697 C C . VAL A 1 235 ? -8.711 -4.652 18.000 1.00 14.45 235 VAL A C 1
ATOM 1698 O O . VAL A 1 235 ? -8.123 -5.664 17.634 1.00 16.01 235 VAL A O 1
ATOM 1702 N N . PRO A 1 236 ? -9.246 -4.487 19.203 1.00 14.74 236 PRO A N 1
ATOM 1703 C CA . PRO A 1 236 ? -9.210 -5.581 20.169 1.00 13.70 236 PRO A CA 1
ATOM 1704 C C . PRO A 1 236 ? -10.257 -6.632 19.783 1.00 12.06 236 PRO A C 1
ATOM 1705 O O . PRO A 1 236 ? -11.352 -6.325 19.354 1.00 13.37 236 PRO A O 1
ATOM 1709 N N . VAL A 1 237 ? -9.898 -7.890 20.018 1.00 10.31 237 VAL A N 1
ATOM 1710 C CA . VAL A 1 237 ? -10.745 -9.067 19.676 1.00 10.24 237 VAL A CA 1
ATOM 1711 C C . VAL A 1 237 ? -11.058 -9.803 20.964 1.00 9.38 237 VAL A C 1
ATOM 1712 O O . VAL A 1 237 ? -10.159 -10.104 21.755 1.00 10.23 237 VAL A O 1
ATOM 1716 N N . VAL A 1 238 ? -12.313 -10.123 21.155 1.00 8.27 238 VAL A N 1
ATOM 1717 C CA . VAL A 1 238 ? -12.778 -10.953 22.287 1.00 8.38 238 VAL A CA 1
ATOM 1718 C C . VAL A 1 238 ? -13.461 -12.182 21.775 1.00 8.31 238 VAL A C 1
ATOM 1719 O O . VAL A 1 238 ? -14.030 -12.235 20.676 1.00 8.88 238 VAL A O 1
ATOM 1723 N N . MET A 1 239 ? -13.507 -13.191 22.651 1.00 7.80 239 MET A N 1
ATOM 1724 C CA . MET A 1 239 ? -14.041 -14.524 22.331 1.00 8.73 239 MET A CA 1
ATOM 1725 C C . MET A 1 239 ? -15.058 -14.988 23.366 1.00 8.64 239 MET A C 1
ATOM 1726 O O . MET A 1 239 ? -14.878 -14.759 24.584 1.00 7.82 239 MET A O 1
ATOM 1731 N N . THR A 1 240 ? -16.083 -15.658 22.869 1.00 7.62 240 THR A N 1
ATOM 1732 C CA . THR A 1 240 ? -17.109 -16.321 23.723 1.00 7.56 240 THR A CA 1
ATOM 1733 C C . THR A 1 240 ? -17.332 -17.721 23.176 1.00 8.38 240 THR A C 1
ATOM 1734 O O . THR A 1 240 ? -17.379 -17.894 21.930 1.00 9.44 240 THR A O 1
ATOM 1738 N N . ARG A 1 241 ? -17.444 -18.705 24.062 1.00 8.82 241 ARG A N 1
ATOM 1739 C CA . ARG A 1 241 ? -17.665 -20.107 23.637 1.00 9.55 241 ARG A CA 1
ATOM 1740 C C . ARG A 1 241 ? -19.032 -20.587 24.128 1.00 10.27 241 ARG A C 1
ATOM 1741 O O . ARG A 1 241 ? -19.457 -20.160 25.150 1.00 9.66 241 ARG A O 1
ATOM 1749 N N . GLY A 1 242 ? -19.668 -21.456 23.340 1.00 9.87 242 GLY A N 1
ATOM 1750 C CA . GLY A 1 242 ? -20.964 -22.007 23.752 1.00 11.26 242 GLY A CA 1
ATOM 1751 C C . GLY A 1 242 ? -22.077 -21.001 23.738 1.00 12.43 242 GLY A C 1
ATOM 1752 O O . GLY A 1 242 ? -23.035 -21.134 24.517 1.00 15.55 242 GLY A O 1
ATOM 1753 N N . ALA A 1 243 ? -21.977 -19.923 22.956 1.00 10.60 243 ALA A N 1
ATOM 1754 C CA . ALA A 1 243 ? -23.078 -18.968 22.789 1.00 11.18 243 ALA A CA 1
ATOM 1755 C C . ALA A 1 243 ? -24.114 -19.527 21.818 1.00 10.18 243 ALA A C 1
ATOM 1756 O O . ALA A 1 243 ? -23.714 -20.014 20.746 1.00 13.51 243 ALA A O 1
ATOM 1758 N N . SER A 1 244 ? -25.357 -19.326 22.125 1.00 9.56 244 SER A N 1
ATOM 1759 C CA . SER A 1 244 ? -26.455 -19.427 21.144 1.00 9.64 244 SER A CA 1
ATOM 1760 C C . SER A 1 244 ? -27.027 -18.063 20.804 1.00 10.64 244 SER A C 1
ATOM 1761 O O . SER A 1 244 ? -27.881 -18.008 19.907 1.00 9.92 244 SER A O 1
ATOM 1764 N N . GLU A 1 245 ? -26.611 -17.002 21.504 1.00 9.64 245 GLU A N 1
ATOM 1765 C CA . GLU A 1 245 ? -27.087 -15.617 21.211 1.00 10.99 245 GLU A CA 1
ATOM 1766 C C . GLU A 1 245 ? -25.910 -14.667 21.413 1.00 11.13 245 GLU A C 1
ATOM 1767 O O . GLU A 1 245 ? -25.201 -14.788 22.430 1.00 11.15 245 GLU A O 1
ATOM 1773 N N . VAL A 1 246 ? -25.666 -13.808 20.433 1.00 9.55 246 VAL A N 1
ATOM 1774 C CA . VAL A 1 246 ? -24.702 -12.716 20.608 1.00 9.66 246 VAL A CA 1
ATOM 1775 C C . VAL A 1 246 ? -25.343 -11.445 20.145 1.00 9.68 246 VAL A C 1
ATOM 1776 O O . VAL A 1 246 ? -26.169 -11.457 19.212 1.00 11.44 246 VAL A O 1
ATOM 1780 N N . GLY A 1 247 ? -25.066 -10.357 20.830 1.00 8.84 247 GLY A N 1
ATOM 1781 C CA . GLY A 1 247 ? -25.598 -9.004 20.493 1.00 9.29 247 GLY A CA 1
ATOM 1782 C C . GLY A 1 247 ? -24.483 -8.036 20.236 1.00 8.34 247 GLY A C 1
ATOM 1783 O O . GLY A 1 247 ? -23.400 -8.130 20.791 1.00 8.20 247 GLY A O 1
ATOM 1784 N N . PHE A 1 248 ? -24.781 -7.045 19.427 1.00 7.58 248 PHE A N 1
ATOM 1785 C CA . PHE A 1 248 ? -23.867 -5.973 19.069 1.00 7.98 248 PHE A CA 1
ATOM 1786 C C . PHE A 1 248 ? -24.673 -4.695 19.089 1.00 7.67 248 PHE A C 1
ATOM 1787 O O . PHE A 1 248 ? -25.710 -4.620 18.399 1.00 8.41 248 PHE A O 1
ATOM 1795 N N . TYR A 1 249 ? -24.172 -3.700 19.824 1.00 7.58 249 TYR A N 1
ATOM 1796 C CA . TYR A 1 249 ? -24.932 -2.438 20.015 1.00 7.84 249 TYR A CA 1
ATOM 1797 C C . TYR A 1 249 ? -24.003 -1.269 19.766 1.00 8.18 249 TYR A C 1
ATOM 1798 O O . TYR A 1 249 ? -22.848 -1.301 20.224 1.00 8.62 249 TYR A O 1
ATOM 1807 N N . VAL A 1 250 ? -24.500 -0.270 19.073 1.00 7.74 250 VAL A N 1
ATOM 1808 C CA . VAL A 1 250 ? -23.683 0.900 18.690 1.00 8.01 250 VAL A CA 1
ATOM 1809 C C . VAL A 1 250 ? -24.442 2.169 19.003 1.00 8.46 250 VAL A C 1
ATOM 1810 O O . VAL A 1 250 ? -25.612 2.301 18.701 1.00 9.30 250 VAL A O 1
ATOM 1814 N N . ALA A 1 251 ? -23.728 3.161 19.501 1.00 9.16 251 ALA A N 1
ATOM 1815 C CA . ALA A 1 251 ? -24.248 4.555 19.460 1.00 10.06 251 ALA A CA 1
ATOM 1816 C C . ALA A 1 251 ? -23.061 5.416 19.093 1.00 8.69 251 ALA A C 1
ATOM 1817 O O . ALA A 1 251 ? -22.019 5.347 19.752 1.00 9.79 251 ALA A O 1
ATOM 1819 N N . SER A 1 252 ? -23.183 6.217 18.050 1.00 9.44 252 SER A N 1
ATOM 1820 C CA . SER A 1 252 ? -22.021 6.951 17.521 1.00 10.66 252 SER A CA 1
ATOM 1821 C C . SER A 1 252 ? -22.501 8.144 16.715 1.00 10.47 252 SER A C 1
ATOM 1822 O O . SER A 1 252 ? -23.441 8.010 15.888 1.00 10.80 252 SER A O 1
ATOM 1825 N N . SER A 1 253 ? -21.775 9.258 16.810 1.00 11.60 253 SER A N 1
ATOM 1826 C CA . SER A 1 253 ? -21.991 10.382 15.847 1.00 12.94 253 SER A CA 1
ATOM 1827 C C . SER A 1 253 ? -21.501 10.014 14.477 1.00 13.69 253 SER A C 1
ATOM 1828 O O . SER A 1 253 ? -22.012 10.637 13.510 1.00 15.76 253 SER A O 1
ATOM 1831 N N . GLY A 1 254 ? -20.608 9.040 14.390 1.00 13.06 254 GLY A N 1
ATOM 1832 C CA . GLY A 1 254 ? -20.072 8.472 13.155 1.00 14.70 254 GLY A CA 1
ATOM 1833 C C . GLY A 1 254 ? -20.774 7.143 12.874 1.00 10.76 254 GLY A C 1
ATOM 1834 O O . GLY A 1 254 ? -21.982 7.082 13.009 1.00 12.44 254 GLY A O 1
ATOM 1835 N N . GLN A 1 255 ? -19.926 6.197 12.519 1.00 12.70 255 GLN A N 1
ATOM 1836 C CA . GLN A 1 255 ? -20.345 4.802 12.270 1.00 13.47 255 GLN A CA 1
ATOM 1837 C C . GLN A 1 255 ? -19.376 3.845 12.917 1.00 14.35 255 GLN A C 1
ATOM 1838 O O . GLN A 1 255 ? -18.148 4.053 12.922 1.00 13.58 255 GLN A O 1
ATOM 1844 N N . GLN A 1 256 ? -19.905 2.748 13.439 1.00 11.16 256 GLN A N 1
ATOM 1845 C CA . GLN A 1 256 ? -19.069 1.644 13.912 1.00 12.19 256 GLN A CA 1
ATOM 1846 C C . GLN A 1 256 ? -19.406 0.448 13.049 1.00 15.10 256 GLN A C 1
ATOM 1847 O O . GLN A 1 256 ? -20.323 0.524 12.255 1.00 18.21 256 GLN A O 1
ATOM 1853 N N . ALA A 1 257 ? -18.748 -0.664 13.233 1.00 10.77 257 ALA A N 1
ATOM 1854 C CA . ALA A 1 257 ? -19.004 -1.816 12.356 1.00 12.25 257 ALA A CA 1
ATOM 1855 C C . ALA A 1 257 ? -18.765 -3.124 13.079 1.00 11.63 257 ALA A C 1
ATOM 1856 O O . ALA A 1 257 ? -17.775 -3.245 13.772 1.00 14.27 257 ALA A O 1
ATOM 1858 N N . MET A 1 258 ? -19.640 -4.097 12.923 1.00 9.88 258 MET A N 1
ATOM 1859 C CA . MET A 1 258 ? -19.468 -5.409 13.569 1.00 10.37 258 MET A CA 1
ATOM 1860 C C . MET A 1 258 ? -18.588 -6.299 12.710 1.00 10.71 258 MET A C 1
ATOM 1861 O O . MET A 1 258 ? -18.857 -6.475 11.517 1.00 10.81 258 MET A O 1
ATOM 1866 N N . MET A 1 259 ? -17.634 -6.926 13.353 1.00 9.24 259 MET A N 1
ATOM 1867 C CA . MET A 1 259 ? -16.912 -8.069 12.792 1.00 9.72 259 MET A CA 1
ATOM 1868 C C . MET A 1 259 ? -17.243 -9.281 13.658 1.00 10.21 259 MET A C 1
ATOM 1869 O O . MET A 1 259 ? -17.238 -9.180 14.927 1.00 10.04 259 MET A O 1
ATOM 1874 N N . MET A 1 260 ? -17.489 -10.413 13.041 1.00 9.47 260 MET A N 1
ATOM 1875 C CA . MET A 1 260 ? -17.811 -11.654 13.785 1.00 9.35 260 MET A CA 1
ATOM 1876 C C . MET A 1 260 ? -17.088 -12.789 13.071 1.00 9.53 260 MET A C 1
ATOM 1877 O O . MET A 1 260 ? -17.171 -12.872 11.827 1.00 9.32 260 MET A O 1
ATOM 1882 N N . GLY A 1 261 ? -16.440 -13.664 13.808 1.00 9.00 261 GLY A N 1
ATOM 1883 C CA . GLY A 1 261 ? -15.772 -14.824 13.246 1.00 10.13 261 GLY A CA 1
ATOM 1884 C C . GLY A 1 261 ? -15.940 -16.012 14.148 1.00 10.35 261 GLY A C 1
ATOM 1885 O O . GLY A 1 261 ? -16.525 -15.950 15.239 1.00 9.94 261 GLY A O 1
ATOM 1886 N N . PHE A 1 262 ? -15.543 -17.145 13.596 1.00 13.11 262 PHE A N 1
ATOM 1887 C CA . PHE A 1 262 ? -15.627 -18.436 14.281 1.00 12.96 262 PHE A CA 1
ATOM 1888 C C . PHE A 1 262 ? -14.270 -19.103 14.209 1.00 15.64 262 PHE A C 1
ATOM 1889 O O . PHE A 1 262 ? -13.626 -19.088 13.145 1.00 17.98 262 PHE A O 1
ATOM 1897 N N . LEU A 1 263 ? -13.911 -19.784 15.286 1.00 13.95 263 LEU A N 1
ATOM 1898 C CA . LEU A 1 263 ? -12.679 -20.600 15.316 1.00 16.31 263 LEU A CA 1
ATOM 1899 C C . LEU A 1 263 ? -13.139 -22.066 15.277 1.00 16.15 263 LEU A C 1
ATOM 1900 O O . LEU A 1 263 ? -14.056 -22.407 15.990 1.00 17.33 263 LEU A O 1
ATOM 1905 N N . VAL A 1 264 ? -12.498 -22.884 14.442 1.00 18.38 264 VAL A N 1
ATOM 1906 C CA . VAL A 1 264 ? -12.916 -24.308 14.311 1.00 22.09 264 VAL A CA 1
ATOM 1907 C C . VAL A 1 264 ? -11.810 -25.299 14.696 1.00 32.97 264 VAL A C 1
ATOM 1908 O O . VAL A 1 264 ? -12.088 -26.486 14.637 1.00 42.71 264 VAL A O 1
ATOM 1912 N N . VAL A 1 265 ? -10.615 -24.832 14.980 1.00 29.71 265 VAL A N 1
ATOM 1913 C CA . VAL A 1 265 ? -9.452 -25.705 15.308 1.00 44.36 265 VAL A CA 1
ATOM 1914 C C . VAL A 1 265 ? -9.812 -26.745 16.365 1.00 48.24 265 VAL A C 1
ATOM 1915 O O . VAL A 1 265 ? -9.394 -27.899 16.179 1.00 45.65 265 VAL A O 1
ATOM 1919 N N . ALA A 1 266 ? -10.582 -26.389 17.385 1.00 44.50 266 ALA A N 1
ATOM 1920 C CA . ALA A 1 266 ? -10.824 -27.378 18.448 1.00 42.65 266 ALA A CA 1
ATOM 1921 C C . ALA A 1 266 ? -12.234 -27.960 18.426 1.00 45.80 266 ALA A C 1
ATOM 1922 O O . ALA A 1 266 ? -12.785 -28.218 19.513 1.00 50.84 266 ALA A O 1
ATOM 1924 N N . VAL A 1 267 ? -12.766 -28.252 17.238 1.00 46.68 267 VAL A N 1
ATOM 1925 C CA . VAL A 1 267 ? -14.141 -28.843 17.108 1.00 42.65 267 VAL A CA 1
ATOM 1926 C C . VAL A 1 267 ? -14.163 -30.273 17.686 1.00 50.15 267 VAL A C 1
ATOM 1927 O O . VAL A 1 267 ? -15.212 -30.643 18.261 1.00 45.54 267 VAL A O 1
ATOM 1931 N N . SER A 1 268 ? -13.071 -31.047 17.562 1.00 56.71 268 SER A N 1
ATOM 1932 C CA . SER A 1 268 ? -12.997 -32.487 17.963 1.00 57.42 268 SER A CA 1
ATOM 1933 C C . SER A 1 268 ? -13.653 -32.720 19.335 1.00 59.27 268 SER A C 1
ATOM 1934 O O . SER A 1 268 ? -14.585 -33.551 19.407 1.00 65.81 268 SER A O 1
ATOM 1937 N N . ASP A 1 269 ? -13.184 -32.017 20.377 1.00 64.01 269 ASP A N 1
ATOM 1938 C CA . ASP A 1 269 ? -13.585 -32.210 21.803 1.00 62.28 269 ASP A CA 1
ATOM 1939 C C . ASP A 1 269 ? -14.592 -31.130 22.232 1.00 58.45 269 ASP A C 1
ATOM 1940 O O . ASP A 1 269 ? -14.802 -30.988 23.455 1.00 59.60 269 ASP A O 1
ATOM 1945 N N . ALA A 1 270 ? -15.184 -30.403 21.275 1.00 48.05 270 ALA A N 1
ATOM 1946 C CA . ALA A 1 270 ? -16.272 -29.425 21.508 1.00 43.09 270 ALA A CA 1
ATOM 1947 C C . ALA A 1 270 ? -17.509 -30.169 21.987 1.00 38.05 270 ALA A C 1
ATOM 1948 O O . ALA A 1 270 ? -17.916 -31.170 21.402 1.00 35.73 270 ALA A O 1
ATOM 1950 N N . PRO A 1 271 ? -18.165 -29.695 23.060 1.00 33.89 271 PRO A N 1
ATOM 1951 C CA . PRO A 1 271 ? -19.439 -30.279 23.465 1.00 33.88 271 PRO A CA 1
ATOM 1952 C C . PRO A 1 271 ? -20.546 -29.967 22.450 1.00 29.62 271 PRO A C 1
ATOM 1953 O O . PRO A 1 271 ? -20.363 -29.089 21.534 1.00 24.37 271 PRO A O 1
ATOM 1957 N N . GLU A 1 272 ? -21.655 -30.695 22.565 1.00 29.11 272 GLU A N 1
ATOM 1958 C CA . GLU A 1 272 ? -22.860 -30.490 21.725 1.00 32.53 272 GLU A CA 1
ATOM 1959 C C . GLU A 1 272 ? -23.442 -29.113 22.078 1.00 29.29 272 GLU A C 1
ATOM 1960 O O . GLU A 1 272 ? -23.908 -28.407 21.192 1.00 29.62 272 GLU A O 1
ATOM 1966 N N . SER A 1 273 ? -23.458 -28.788 23.362 1.00 29.71 273 SER A N 1
ATOM 1967 C CA . SER A 1 273 ? -24.132 -27.569 23.882 1.00 29.64 273 SER A CA 1
ATOM 1968 C C . SER A 1 273 ? -23.562 -27.264 25.254 1.00 30.36 273 SER A C 1
ATOM 1969 O O . SER A 1 273 ? -23.147 -28.204 25.960 1.00 30.25 273 SER A O 1
ATOM 1972 N N . TYR A 1 274 ? -23.633 -25.999 25.675 1.00 25.23 274 TYR A N 1
ATOM 1973 C CA . TYR A 1 274 ? -23.369 -25.599 27.078 1.00 24.94 274 TYR A CA 1
ATOM 1974 C C . TYR A 1 274 ? -24.632 -25.748 27.948 1.00 24.43 274 TYR A C 1
ATOM 1975 O O . TYR A 1 274 ? -24.517 -25.638 29.200 1.00 25.97 274 TYR A O 1
ATOM 1984 N N . GLY A 1 275 ? -25.781 -26.021 27.324 1.00 26.84 275 GLY A N 1
ATOM 1985 C CA . GLY A 1 275 ? -27.061 -26.329 28.004 1.00 28.47 275 GLY A CA 1
ATOM 1986 C C . GLY A 1 275 ? -28.022 -25.143 28.040 1.00 31.65 275 GLY A C 1
ATOM 1987 O O . GLY A 1 275 ? -27.559 -23.968 28.212 1.00 28.32 275 GLY A O 1
ATOM 1988 N N . GLU A 1 276 ? -29.328 -25.433 27.943 1.00 35.55 276 GLU A N 1
ATOM 1989 C CA . GLU A 1 276 ? -30.442 -24.459 28.141 1.00 36.95 276 GLU A CA 1
ATOM 1990 C C . GLU A 1 276 ? -30.332 -23.804 29.528 1.00 34.25 276 GLU A C 1
ATOM 1991 O O . GLU A 1 276 ? -30.594 -22.570 29.627 1.00 33.99 276 GLU A O 1
ATOM 1997 N N . ALA A 1 277 ? -29.955 -24.557 30.572 1.00 30.79 277 ALA A N 1
ATOM 1998 C CA . ALA A 1 277 ? -29.811 -24.050 31.956 1.00 33.11 277 ALA A CA 1
ATOM 1999 C C . ALA A 1 277 ? -28.829 -22.862 31.983 1.00 35.14 277 ALA A C 1
ATOM 2000 O O . ALA A 1 277 ? -29.147 -21.789 32.568 1.00 38.99 277 ALA A O 1
ATOM 2002 N N . PHE A 1 278 ? -27.666 -23.029 31.361 1.00 29.80 278 PHE A N 1
ATOM 2003 C CA . PHE A 1 278 ? -26.638 -21.962 31.227 1.00 27.22 278 PHE A CA 1
ATOM 2004 C C . PHE A 1 278 ? -27.171 -20.829 30.331 1.00 25.91 278 PHE A C 1
ATOM 2005 O O . PHE A 1 278 ? -27.079 -19.633 30.671 1.00 23.23 278 PHE A O 1
ATOM 2013 N N . HIS A 1 279 ? -27.670 -21.184 29.150 1.00 22.15 279 HIS A N 1
ATOM 2014 C CA . HIS A 1 279 ? -28.062 -20.178 28.134 1.00 21.99 2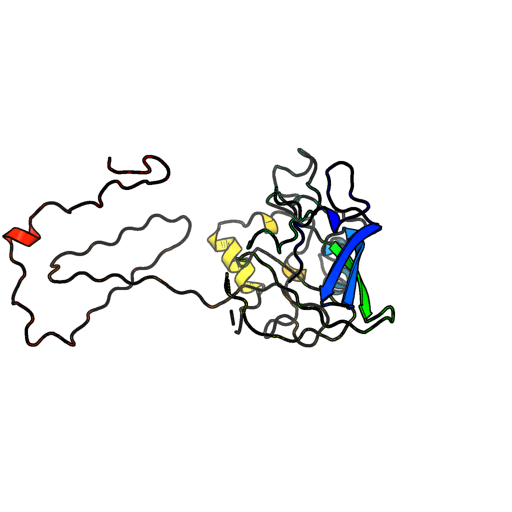79 HIS A CA 1
ATOM 2015 C C . HIS A 1 279 ? -29.170 -19.250 28.627 1.00 23.85 279 HIS A C 1
ATOM 2016 O O . HIS A 1 279 ? -29.216 -18.098 28.105 1.00 25.50 279 HIS A O 1
ATOM 2023 N N . THR A 1 280 ? -30.067 -19.709 29.516 1.00 22.53 280 THR A N 1
ATOM 2024 C CA . THR A 1 280 ? -31.265 -18.911 29.915 1.00 26.13 280 THR A CA 1
ATOM 2025 C C . THR A 1 280 ? -31.022 -18.053 31.167 1.00 27.87 280 THR A C 1
ATOM 2026 O O . THR A 1 280 ? -31.960 -17.365 31.562 1.00 29.07 280 THR A O 1
ATOM 2030 N N . ILE A 1 281 ? -29.847 -18.109 31.799 1.00 25.49 281 ILE A N 1
ATOM 2031 C CA . ILE A 1 281 ? -29.529 -17.217 32.953 1.00 24.92 281 ILE A CA 1
ATOM 2032 C C . ILE A 1 281 ? -29.547 -15.792 32.380 1.00 21.96 281 ILE A C 1
ATOM 2033 O O . ILE A 1 281 ? -29.144 -15.606 31.233 1.00 24.99 281 ILE A O 1
ATOM 2038 N N . SER A 1 282 ? -30.052 -14.795 33.102 1.00 23.18 282 SER A N 1
ATOM 2039 C CA . SER A 1 282 ? -30.096 -13.407 32.595 1.00 24.12 282 SER A CA 1
ATOM 2040 C C . SER A 1 282 ? -28.663 -13.019 32.227 1.00 18.74 282 SER A C 1
ATOM 2041 O O . SER A 1 282 ? -27.766 -13.506 32.936 1.00 22.23 282 SER A O 1
ATOM 2044 N N . THR A 1 283 ? -28.501 -12.135 31.247 1.00 15.89 283 THR A N 1
ATOM 2045 C CA . THR A 1 283 ? -27.161 -11.628 30.820 1.00 13.41 283 THR A CA 1
ATOM 2046 C C . THR A 1 283 ? -26.408 -11.163 32.067 1.00 14.16 283 THR A C 1
ATOM 2047 O O . THR A 1 283 ? -26.955 -10.337 32.888 1.00 16.67 283 THR A O 1
ATOM 2051 N N . ARG A 1 284 ? -25.179 -11.640 32.274 1.00 11.70 284 ARG A N 1
ATOM 2052 C CA . ARG A 1 284 ? -24.383 -11.294 33.449 1.00 11.79 284 ARG A CA 1
ATOM 2053 C C . ARG A 1 284 ? -23.552 -10.035 33.108 1.00 11.49 284 ARG A C 1
ATOM 2054 O O . ARG A 1 284 ? -22.583 -10.063 32.335 1.00 10.88 284 ARG A O 1
ATOM 2062 N N . ASP A 1 285 ? -23.976 -8.879 33.626 1.00 10.43 285 ASP A N 1
ATOM 2063 C CA . ASP A 1 285 ? -23.255 -7.637 33.435 1.00 10.50 285 ASP A CA 1
ATOM 2064 C C . ASP A 1 285 ? -21.899 -7.676 34.103 1.00 10.74 285 ASP A C 1
ATOM 2065 O O . ASP A 1 285 ? -21.681 -8.468 35.042 1.00 12.22 285 ASP A O 1
ATOM 2070 N N . SER A 1 286 ? -21.044 -6.791 33.636 1.00 11.85 286 SER A N 1
ATOM 2071 C CA . SER A 1 286 ? -19.712 -6.644 34.206 1.00 11.85 286 SER A CA 1
ATOM 2072 C C . SER A 1 286 ? -19.784 -6.151 35.655 1.00 13.38 286 SER A C 1
ATOM 2073 O O . SER A 1 286 ? -20.668 -5.347 36.008 1.00 13.99 286 SER A O 1
ATOM 2076 N N . VAL A 1 287 ? -18.854 -6.595 36.494 1.00 14.92 287 VAL A N 1
ATOM 2077 C CA . VAL A 1 287 ? -18.764 -6.051 37.871 1.00 16.74 287 VAL A CA 1
ATOM 2078 C C . VAL A 1 287 ? -18.464 -4.554 37.839 1.00 16.11 287 VAL A C 1
ATOM 2079 O O . VAL A 1 287 ? -17.788 -4.062 36.950 1.00 14.61 287 VAL A O 1
ATOM 2083 N N . THR A 1 288 ? -18.981 -3.828 38.835 1.00 16.00 288 THR A N 1
ATOM 2084 C CA . THR A 1 288 ? -18.576 -2.444 39.079 1.00 17.43 288 THR A CA 1
ATOM 2085 C C . THR A 1 288 ? -17.157 -2.395 39.649 1.00 18.84 288 THR A C 1
ATOM 2086 O O . THR A 1 288 ? -16.945 -2.981 40.736 1.00 21.91 288 THR A O 1
ATOM 2090 N N . ASN A 1 289 ? -16.211 -1.852 38.910 1.00 18.55 289 ASN A N 1
ATOM 2091 C CA . ASN A 1 289 ? -14.785 -1.806 39.328 1.00 20.28 289 ASN A CA 1
ATOM 2092 C C . ASN A 1 289 ? -14.265 -0.442 38.885 1.00 23.53 289 ASN A C 1
ATOM 2093 O O . ASN A 1 289 ? -14.045 -0.248 37.729 1.00 20.88 289 ASN A O 1
ATOM 2098 N N . ASP A 1 290 ? -14.091 0.460 39.835 1.00 29.07 290 ASP A N 1
ATOM 2099 C CA . ASP A 1 290 ? -13.563 1.808 39.512 1.00 31.86 290 ASP A CA 1
ATOM 2100 C C . ASP A 1 290 ? -12.498 2.193 40.539 1.00 34.83 290 ASP A C 1
ATOM 2101 O O . ASP A 1 290 ? -12.844 2.812 41.483 1.00 35.09 290 ASP A O 1
ATOM 2106 N N . PRO A 1 291 ? -11.224 1.814 40.333 1.00 35.83 291 PRO A N 1
ATOM 2107 C CA . PRO A 1 291 ? -10.121 2.054 41.277 1.00 37.49 291 PRO A CA 1
ATOM 2108 C C . PRO A 1 291 ? -9.819 3.530 41.589 1.00 39.25 291 PRO A C 1
ATOM 2109 O O . PRO A 1 291 ? -9.252 3.806 42.613 1.00 36.31 291 PRO A O 1
ATOM 2113 N N . ILE A 1 292 ? -10.194 4.425 40.695 1.00 37.66 292 ILE A N 1
ATOM 2114 C CA . ILE A 1 292 ? -10.034 5.889 40.955 1.00 42.56 292 ILE A CA 1
ATOM 2115 C C . ILE A 1 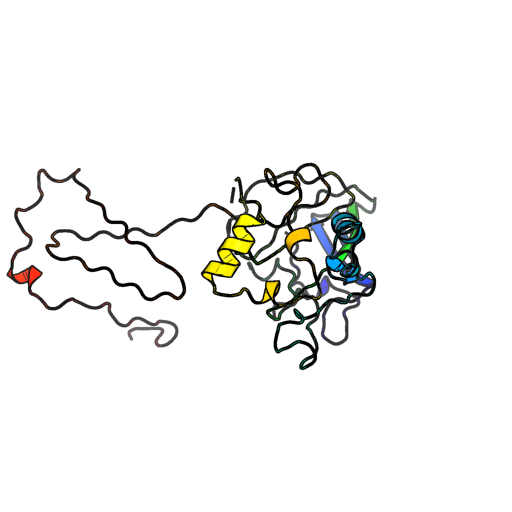292 ? -11.110 6.332 41.962 1.00 49.41 292 ILE A C 1
ATOM 2116 O O . ILE A 1 292 ? -10.818 7.224 42.786 1.00 56.94 292 ILE A O 1
ATOM 2121 N N . ASN A 1 293 ? -12.195 5.784 42.002 1.00 50.61 293 ASN A N 1
ATOM 2122 C CA . ASN A 1 293 ? -13.290 6.004 42.977 1.00 51.46 293 ASN A CA 1
ATOM 2123 C C . ASN A 1 293 ? -13.067 5.140 44.214 1.00 52.61 293 ASN A C 1
ATOM 2124 O O . ASN A 1 293 ? -13.355 5.595 45.327 1.00 47.47 293 ASN A O 1
ATOM 2129 N N . GLN A 1 294 ? -12.817 3.975 44.048 1.00 44.93 294 GLN A N 1
ATOM 2130 C CA . GLN A 1 294 ? -12.723 3.068 45.214 1.00 45.52 294 GLN A CA 1
ATOM 2131 C C . GLN A 1 294 ? -11.443 2.256 45.027 1.00 46.05 294 GLN A C 1
ATOM 2132 O O . GLN A 1 294 ? -11.503 1.172 44.446 1.00 40.58 294 GLN A O 1
ATOM 2138 N N . PRO A 1 295 ? -10.275 2.742 45.487 1.00 41.71 295 PRO A N 1
ATOM 2139 C CA . PRO A 1 295 ? -9.012 2.059 45.220 1.00 38.14 295 PRO A CA 1
ATOM 2140 C C . PRO A 1 295 ? -8.900 0.576 45.610 1.00 35.04 295 PRO A C 1
ATOM 2141 O O . PRO A 1 295 ? -8.197 -0.130 44.930 1.00 31.98 295 PRO A O 1
ATOM 2145 N N . TYR A 1 296 ? -9.564 0.171 46.696 1.00 35.17 296 TYR A N 1
ATOM 2146 C CA . TYR A 1 296 ? -9.472 -1.226 47.204 1.00 35.74 296 TYR A CA 1
ATOM 2147 C C . TYR A 1 296 ? -10.849 -1.778 47.558 1.00 37.47 296 TYR A C 1
ATOM 2148 O O . TYR A 1 296 ? -11.719 -1.017 47.939 1.00 36.06 296 TYR A O 1
ATOM 2157 N N . LEU A 1 297 ? -10.981 -3.104 47.449 1.00 35.32 297 LEU A N 1
ATOM 2158 C CA . LEU A 1 297 ? -12.227 -3.844 47.773 1.00 34.39 297 LEU A CA 1
ATOM 2159 C C . LEU A 1 297 ? -12.436 -3.824 49.277 1.00 37.77 297 LEU A C 1
ATOM 2160 O O . LEU A 1 297 ? -13.549 -3.942 49.737 1.00 42.18 297 LEU A O 1
ATOM 2165 N N . GLY A 1 298 ? -11.327 -3.750 49.979 1.00 38.78 298 GLY A N 1
ATOM 2166 C CA . GLY A 1 298 ? -11.273 -3.665 51.432 1.00 45.21 298 GLY A CA 1
ATOM 2167 C C . GLY A 1 298 ? -9.893 -4.045 51.890 1.00 46.42 298 GLY A C 1
ATOM 2168 O O . GLY A 1 298 ? -8.939 -3.974 51.060 1.00 35.88 298 GLY A O 1
#

Sequence (279 aa):
WLDFSDSASWKNLDQRGGLKVGTTFTKEISPGYVVTLTVKELKPFNSTEIYKKRVAGTATEGTYDPDAENGFLTSAPYYGKTPPPSVTGAAQQKRRKTQLVYPMNSTNWGVKFDIEATYLGKRVAPTVVMADGEDANPGEFAIFTTNGTGWEYMGEWKMAYNVITKKMLDDEDVKRRGLLILKDKSVDWYKYLSPDTVTGGLGSQVFGPNRSNERTVPVVMTRGASEVGFYVASSGQQAMMMGFLVVAVSDAPESYGEAFHTISTRDSVTNDPINQPYLG

Secondary structure (DSSP, 8-state):
---TT-GGGEES--TTS---TT-EEEEEEETTEEEEEEEEE---GGGSHHHHHHHTTSTTGGG--TT--SEE-TTSTTTTTS-----B-S---TGGG--B--SSSEE---EEEEEEEETTEEE---------S---TT----EE-SSSPP----------EE--HHHHHHHHHHTTS-HHHH-TTS-GGGGS-S-TTTSSTTSSEE--EE-----------SS-S--------SS----------TT-TT--S-S-HHHHTSPP-PPP---TTT-S---

Foldseek 3Di:
DDQQQPLVQWDDADPVQFDDQQIKGWDPPDVQKIKIKGWHDKFFPLLDVLLCVLCPPHPLNVLNDVPHHKAAQPLDPCVPVPGFAHFGLHVCVLSRPDTDRPDPGITIDTDIDMWMGGNRHTDDDDDDDDDSDFDALLRKDKAFDPDFWDDDDPDDPCCFFFRAPVRNVVVCVQLVHDSNVVRSSDDVNSSGAPDRPQQTGRHRMHDDTGGDDDDDDDDDDPQAPDDDDDDDDSGDDDDDDDDDCVPVPPRDPGPDPVVHVDPDDDDDDDDCVVPVDPD

Nearest PDB structures (foldseek):
  6yzg-assembly1_A-2  TM=1.004E+00  e=4.985E-59  Streptococcus gordonii str. Challis substr. CH1
  5l2d-assembly1_A  TM=9.565E-01  e=5.988E-30  Streptococcus gordonii str. Challis substr. CH1
  5l2d-assembly2_B  TM=9.509E-01  e=1.910E-29  Streptococcus gordonii str. Challis substr. CH1

Solvent-accessible surface area: 20657 Å² total; per-residue (Å²): 138,44,52,28,30,61,95,81,9,20,127,82,63,40,195,142,31,0,8,85,93,27,0,32,0,56,92,100,88,59,121,19,52,46,15,28,17,42,2,109,74,37,71,1,21,11,16,41,98,55,0,90,149,38,0,60,76,58,115,46,94,76,24,47,59,66,112,11,141,23,11,11,9,58,35,5,109,76,115,73,170,54,98,50,20,20,3,13,6,48,79,195,157,125,173,80,56,26,37,51,16,73,72,114,35,29,22,84,16,45,102,49,70,68,72,0,28,103,129,70,159,171,48,98,55,134,67,78,107,62,66,30,107,100,9,34,12,6,83,44,34,42,26,57,38,151,40,129,30,37,137,82,128,43,110,167,180,110,88,41,38,6,1,31,115,148,66,0,46,75,19,39,118,103,114,201,28,11,66,22,19,116,2,168,57,8,19,9,72,64,10,12,10,106,49,82,128,44,0,4,60,70,46,87,26,37,1,0,26,76,80,92,104,213,123,102,131,132,145,135,94,150,26,52,78,157,89,60,101,200,75,105,52,118,30,157,107,88,100,166,103,65,169,149,114,138,66,108,106,142,56,81,185,66,95,27,131,84,118,61,89,119,96,136,218,124,99,124,133,122,68,82,170,118,91,87,171,181,106

B-factor: mean 21.24, std 13.59, range [4.3, 103.57]